Protein AF-A0A2V6L121-F1 (afdb_monomer_lite)

pLDDT: mean 73.8, std 21.61, range [28.12, 95.94]

Foldseek 3Di:
DDDDDDDPVVQCVDPDPVSNVVVVVVVVVCVVPVVVVVVVVCVVLVVVCWDWDADDVRDIDIGNADADADDPVPDPDDPLLVLLVVVQPDPDWDAPVRSLCVRLNPDPDPVSVVVSVVSVVSVVVCVRNNQWDQDPVRTIHGDPDPNDPPPPPPPPPDDPDDDDDDDDDDDDDDDDDPPPPPPPPPDDDDDDDDDDD

Radius of gyration: 26.6 Å; chains: 1; bounding box: 58×53×80 Å

Secondary structure (DSSP, 8-state):
-------TTTGGG-S-HHHHHHHHHHHHHHHH-THHHHHHHHHHHHHTTPEEEE-GGG-EEEESSPP----TTS----HHHHHHHHHHTSSS-EEHHHHHHHHH-S---HHHHHHHHHHHHHHHHHHHTTSSEE-TTSEEE--------GGGSSTTS-----PPP------------S-STTSSTTPPPPP-PPPP-

Sequence (197 aa):
MEEVTVGGTFSRRLPHRILNRAVEEAWARETRSPSNMMQELASRFRQNGLHVFRHRRGMLFVSPIRARAFVHEHAGVSPSVNAILEALSGTAAISRKQLFEKLIGDSASEHAEARSLALASDLRWLINEGYVIEFNDGSLDLPRVKARPPACAEATAGRQETVPAVESAPSLSSGLTTKAMEQLSTQTPLQLTWPEQ

Structure (mmCIF, N/CA/C/O backbone):
data_AF-A0A2V6L121-F1
#
_entry.id   AF-A0A2V6L121-F1
#
loop_
_atom_site.group_PDB
_atom_site.id
_atom_site.type_symbol
_atom_site.label_atom_id
_atom_site.label_alt_id
_atom_site.label_comp_id
_atom_site.label_asym_id
_atom_site.label_entity_id
_atom_site.label_seq_id
_atom_site.pdbx_PDB_ins_code
_atom_site.Cartn_x
_atom_site.Cartn_y
_atom_site.Cartn_z
_atom_site.occupancy
_atom_site.B_iso_or_equiv
_atom_site.auth_seq_id
_atom_site.auth_comp_id
_atom_site.auth_asym_id
_atom_site.auth_atom_id
_atom_site.pdbx_PDB_model_num
ATOM 1 N N . MET A 1 1 ? 11.800 -22.528 -29.044 1.00 47.94 1 MET A N 1
ATOM 2 C CA . MET A 1 1 ? 12.802 -21.462 -28.850 1.00 47.94 1 MET A CA 1
ATOM 3 C C . MET A 1 1 ? 13.663 -21.897 -27.687 1.00 47.94 1 MET A C 1
ATOM 5 O O . MET A 1 1 ? 13.103 -22.253 -26.661 1.00 47.94 1 MET A O 1
ATOM 9 N N . GLU A 1 2 ? 14.970 -21.990 -27.887 1.00 73.31 2 GLU A N 1
ATOM 10 C CA . GLU A 1 2 ? 15.917 -22.362 -26.835 1.00 73.31 2 GLU A CA 1
ATOM 11 C C . GLU A 1 2 ? 16.312 -21.081 -26.089 1.00 73.31 2 GLU A C 1
ATOM 13 O O . GLU A 1 2 ? 16.777 -20.125 -26.710 1.00 73.31 2 GLU A O 1
ATOM 18 N N . GLU A 1 3 ? 16.032 -21.018 -24.787 1.00 82.75 3 GLU A N 1
ATOM 19 C CA . GLU A 1 3 ? 16.334 -19.865 -23.934 1.00 82.75 3 GLU A CA 1
ATOM 20 C C . GLU A 1 3 ? 17.506 -20.217 -23.013 1.00 82.75 3 GLU A C 1
ATOM 22 O O . GLU A 1 3 ? 17.476 -21.231 -22.318 1.00 82.75 3 GLU A O 1
ATOM 27 N N . VAL A 1 4 ? 18.548 -19.380 -23.009 1.00 80.69 4 VAL A N 1
ATOM 28 C CA . VAL A 1 4 ? 19.733 -19.544 -22.155 1.00 80.69 4 VAL A CA 1
ATOM 29 C C . VAL A 1 4 ? 19.840 -18.340 -21.226 1.00 80.69 4 VAL A C 1
ATOM 31 O O . VAL A 1 4 ? 19.984 -17.205 -21.679 1.00 80.69 4 VAL A O 1
ATOM 34 N N . THR A 1 5 ? 19.797 -18.578 -19.915 1.00 83.00 5 THR A N 1
ATOM 35 C CA . THR A 1 5 ? 19.969 -17.530 -18.902 1.00 83.00 5 THR A CA 1
ATOM 36 C C . THR A 1 5 ? 21.449 -17.353 -18.566 1.00 83.00 5 THR A C 1
ATOM 38 O O . THR A 1 5 ? 22.125 -18.301 -18.173 1.00 83.00 5 THR A O 1
ATOM 41 N N . VAL A 1 6 ? 21.961 -16.125 -18.683 1.00 82.81 6 VAL A N 1
ATOM 42 C CA . VAL A 1 6 ? 23.353 -15.780 -18.353 1.00 82.81 6 VAL A CA 1
ATOM 43 C C . VAL A 1 6 ? 23.368 -14.785 -17.197 1.00 82.81 6 VAL A C 1
ATOM 45 O O . VAL A 1 6 ? 22.658 -13.781 -17.223 1.00 82.81 6 VAL A O 1
ATOM 48 N N . GLY A 1 7 ? 24.196 -15.036 -16.180 1.00 81.69 7 GLY A N 1
ATOM 49 C CA . GLY A 1 7 ? 24.362 -14.112 -15.055 1.00 81.69 7 GLY A CA 1
ATOM 50 C C . GLY A 1 7 ? 24.953 -12.763 -15.487 1.00 81.69 7 GLY A C 1
ATOM 51 O O . GLY 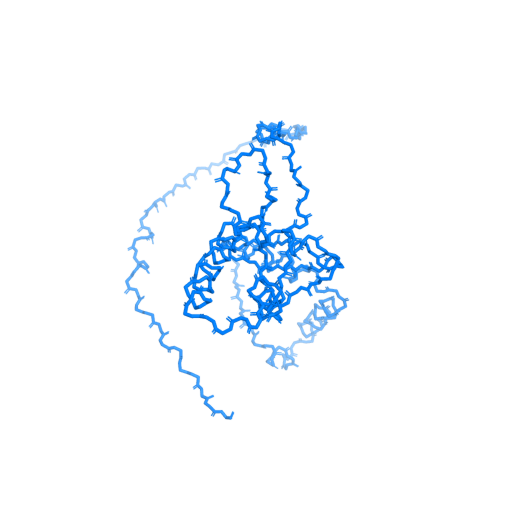A 1 7 ? 25.836 -12.706 -16.343 1.00 81.69 7 GLY A O 1
ATOM 52 N N . GLY A 1 8 ? 24.511 -11.665 -14.866 1.00 81.44 8 GLY A N 1
ATOM 53 C CA . GLY A 1 8 ? 24.880 -10.301 -15.281 1.00 81.44 8 GLY A CA 1
ATOM 54 C C . GLY A 1 8 ? 26.375 -9.957 -15.192 1.00 81.44 8 GLY A C 1
ATOM 55 O O . GLY A 1 8 ? 26.855 -9.079 -15.902 1.00 81.44 8 GLY A O 1
ATOM 56 N N . THR A 1 9 ? 27.147 -10.643 -14.347 1.00 84.25 9 THR A N 1
ATOM 57 C CA . THR A 1 9 ? 28.613 -10.497 -14.302 1.00 84.25 9 THR A CA 1
ATOM 58 C C . THR A 1 9 ? 29.296 -11.241 -15.450 1.00 84.25 9 THR A C 1
ATOM 60 O O . THR A 1 9 ? 30.265 -10.736 -16.018 1.00 84.25 9 THR A O 1
ATOM 63 N N . PHE A 1 10 ? 28.772 -12.410 -15.828 1.00 82.69 10 PHE A N 1
ATOM 64 C CA . PHE A 1 10 ? 29.271 -13.224 -16.937 1.00 82.69 10 PHE A CA 1
ATOM 65 C C . PHE A 1 10 ? 28.919 -12.628 -18.300 1.00 82.69 10 PHE A C 1
ATOM 67 O O . PHE A 1 10 ? 29.726 -12.717 -19.224 1.00 82.69 10 PHE A O 1
ATOM 74 N N . SER A 1 11 ? 27.773 -11.948 -18.417 1.00 81.38 11 SER A N 1
ATOM 75 C CA . SER A 1 11 ? 27.357 -11.293 -19.664 1.00 81.38 11 SER A CA 1
ATOM 76 C C . SER A 1 11 ? 28.335 -10.209 -20.131 1.00 81.38 11 SER A C 1
ATOM 78 O O . SER A 1 11 ? 28.449 -9.975 -21.325 1.00 81.38 11 SER A O 1
ATOM 80 N N . ARG A 1 12 ? 29.103 -9.605 -19.212 1.00 80.06 12 ARG A N 1
ATOM 81 C CA . ARG A 1 12 ? 30.135 -8.595 -19.516 1.00 80.06 12 ARG A CA 1
ATOM 82 C C . ARG A 1 12 ? 31.431 -9.174 -20.089 1.00 80.06 12 ARG A C 1
ATOM 84 O O . ARG A 1 12 ? 32.278 -8.422 -20.558 1.00 80.06 12 ARG A O 1
ATOM 91 N N . ARG A 1 13 ? 31.631 -10.492 -19.984 1.00 83.75 13 ARG A N 1
ATOM 92 C CA . ARG A 1 13 ? 32.851 -11.195 -20.419 1.00 83.75 13 ARG A CA 1
ATOM 93 C C . ARG A 1 13 ? 32.600 -12.101 -21.622 1.00 83.75 13 ARG A C 1
ATOM 95 O O . ARG A 1 13 ? 33.447 -12.940 -21.927 1.00 83.75 13 ARG A O 1
ATOM 102 N N . LEU A 1 14 ? 31.450 -11.974 -22.292 1.00 83.94 14 LEU A N 1
ATOM 103 C CA . LEU A 1 14 ? 31.155 -12.821 -23.441 1.00 83.94 14 LEU A CA 1
ATOM 104 C C . LEU A 1 14 ? 32.203 -12.567 -24.538 1.00 83.94 14 LEU A C 1
ATOM 106 O O . LEU A 1 14 ? 32.518 -11.415 -24.834 1.00 83.94 14 LEU A O 1
ATOM 110 N N . PRO A 1 15 ? 32.755 -13.614 -25.170 1.00 83.75 15 PRO A N 1
ATOM 111 C CA . PRO A 1 15 ? 33.773 -13.445 -26.208 1.00 83.75 15 PRO A CA 1
ATOM 112 C C . PRO A 1 15 ? 33.201 -12.807 -27.484 1.00 83.75 15 PRO A C 1
ATOM 114 O O . PRO A 1 15 ? 33.930 -12.240 -28.297 1.00 83.75 15 PRO A O 1
ATOM 117 N N . HIS A 1 16 ? 31.880 -12.875 -27.672 1.00 89.81 16 HIS A N 1
ATOM 118 C CA . HIS A 1 16 ? 31.225 -12.461 -28.902 1.00 89.81 16 HIS A CA 1
ATOM 119 C C . HIS A 1 16 ? 30.817 -10.978 -28.877 1.00 89.81 16 HIS A C 1
ATOM 121 O O . HIS A 1 16 ? 29.878 -10.578 -28.187 1.00 89.81 16 HIS A O 1
ATOM 127 N N . ARG A 1 17 ? 31.473 -10.156 -29.709 1.00 87.31 17 ARG A N 1
ATOM 128 C CA . ARG A 1 17 ? 31.294 -8.688 -29.730 1.00 87.31 17 ARG A CA 1
ATOM 129 C C . ARG A 1 17 ? 29.858 -8.229 -29.994 1.00 87.31 17 ARG A C 1
ATOM 131 O O . ARG A 1 17 ? 29.411 -7.273 -29.371 1.00 87.31 17 ARG A O 1
ATOM 138 N N . ILE A 1 18 ? 29.136 -8.904 -30.893 1.00 89.62 18 ILE A N 1
ATOM 139 C CA . ILE A 1 18 ? 27.738 -8.554 -31.209 1.00 89.62 18 ILE A CA 1
ATOM 140 C C . ILE A 1 18 ? 26.826 -8.777 -29.993 1.00 89.62 18 ILE A C 1
ATOM 142 O O . ILE A 1 18 ? 25.989 -7.926 -29.708 1.00 89.62 18 ILE A O 1
ATOM 146 N N . LEU A 1 19 ? 27.025 -9.869 -29.241 1.00 87.38 19 LEU A N 1
ATOM 147 C CA . LEU A 1 19 ? 26.239 -10.149 -28.039 1.00 87.38 19 LEU A CA 1
ATOM 148 C C . LEU A 1 19 ? 26.537 -9.129 -26.934 1.00 87.38 19 LEU A C 1
ATOM 150 O O . LEU A 1 19 ? 25.597 -8.597 -26.353 1.00 87.38 19 LEU A O 1
ATOM 154 N N . ASN A 1 20 ? 27.810 -8.787 -26.699 1.00 87.75 20 ASN A N 1
ATOM 155 C CA . ASN A 1 20 ? 28.166 -7.740 -25.730 1.00 87.75 20 ASN A CA 1
ATOM 156 C C . ASN A 1 20 ? 27.511 -6.403 -26.069 1.00 87.75 20 ASN A C 1
ATOM 158 O O . ASN A 1 20 ? 26.876 -5.800 -25.211 1.00 87.75 20 ASN A O 1
ATOM 162 N N . ARG A 1 21 ? 27.609 -5.967 -27.332 1.00 89.62 21 ARG A N 1
ATOM 163 C CA . ARG A 1 21 ? 26.995 -4.711 -27.772 1.00 89.62 21 ARG A CA 1
ATOM 164 C C . ARG A 1 21 ? 25.476 -4.731 -27.587 1.00 89.62 21 ARG A C 1
ATOM 166 O O . ARG A 1 21 ? 24.914 -3.750 -27.116 1.00 89.62 21 ARG A O 1
ATOM 173 N N . ALA A 1 22 ? 24.817 -5.844 -27.908 1.00 89.88 22 ALA A N 1
ATOM 174 C CA . ALA A 1 22 ? 23.378 -5.987 -27.704 1.00 89.88 22 ALA A CA 1
ATOM 175 C C . ALA A 1 22 ? 22.988 -5.899 -26.216 1.00 89.88 22 ALA A C 1
ATOM 177 O O . ALA A 1 22 ? 22.005 -5.236 -25.880 1.00 89.88 22 ALA A O 1
ATOM 178 N N . VAL A 1 23 ? 23.769 -6.520 -25.323 1.00 88.50 23 VAL A N 1
ATOM 179 C CA . VAL A 1 23 ? 23.574 -6.444 -23.866 1.00 88.50 23 VAL A CA 1
ATOM 180 C C . VAL A 1 23 ? 23.804 -5.022 -23.353 1.00 88.50 23 VAL A C 1
ATOM 182 O O . VAL A 1 23 ? 22.989 -4.524 -22.583 1.00 88.50 23 VAL A O 1
ATOM 185 N N . GLU A 1 24 ? 24.866 -4.344 -23.793 1.00 88.50 24 GLU A N 1
ATOM 186 C CA . GLU A 1 24 ? 25.157 -2.951 -23.428 1.00 88.50 24 GLU A CA 1
ATOM 187 C C . GLU A 1 24 ? 24.062 -1.991 -23.903 1.00 88.50 24 GLU A C 1
ATOM 189 O O . GLU A 1 24 ? 23.617 -1.135 -23.141 1.00 88.50 24 GLU A O 1
ATOM 194 N N . GLU A 1 25 ? 23.575 -2.148 -25.136 1.00 90.19 25 GLU A N 1
ATOM 195 C CA . GLU A 1 25 ? 22.473 -1.344 -25.668 1.00 90.19 25 GLU A CA 1
ATOM 196 C C . GLU A 1 25 ? 21.169 -1.599 -24.900 1.00 90.19 25 GLU A C 1
ATOM 198 O O . GLU A 1 25 ? 20.451 -0.652 -24.573 1.00 90.19 25 GLU A O 1
ATOM 203 N N . ALA A 1 26 ? 20.861 -2.859 -24.572 1.00 87.38 26 ALA A N 1
ATOM 204 C CA . ALA A 1 26 ? 19.701 -3.203 -23.753 1.00 87.38 26 ALA A CA 1
ATOM 205 C C . ALA A 1 26 ? 19.810 -2.615 -22.338 1.00 87.38 26 ALA A C 1
ATOM 207 O O . ALA A 1 26 ? 18.864 -1.983 -21.866 1.00 87.38 26 ALA A O 1
ATOM 208 N N . TRP A 1 27 ? 20.980 -2.739 -21.706 1.00 86.44 27 TRP A N 1
ATOM 209 C CA . TRP A 1 27 ? 21.279 -2.119 -20.417 1.00 86.44 27 TRP A CA 1
ATOM 210 C C . TRP A 1 27 ? 21.074 -0.605 -20.488 1.00 86.44 27 TRP A C 1
ATOM 212 O O . TRP A 1 27 ? 20.378 -0.028 -19.650 1.00 86.44 27 TRP A O 1
ATOM 222 N N . ALA A 1 28 ? 21.673 0.060 -21.478 1.00 89.62 28 ALA A N 1
ATOM 223 C CA . ALA A 1 28 ? 21.618 1.510 -21.625 1.00 89.62 28 ALA A CA 1
ATOM 224 C C . ALA A 1 28 ? 20.183 2.019 -21.834 1.00 89.62 28 ALA A C 1
ATOM 226 O O . ALA A 1 28 ? 19.836 3.084 -21.315 1.00 89.62 28 ALA A O 1
ATOM 227 N N . ARG A 1 29 ? 19.340 1.259 -22.553 1.00 88.38 29 ARG A N 1
ATOM 228 C CA . ARG A 1 29 ? 17.904 1.552 -22.688 1.00 88.38 29 ARG A CA 1
ATOM 229 C C . ARG A 1 29 ? 17.191 1.475 -21.339 1.00 88.38 29 ARG A C 1
ATOM 231 O O . ARG A 1 29 ? 16.520 2.436 -20.971 1.00 88.38 29 ARG A O 1
ATOM 238 N N . GLU A 1 30 ? 17.397 0.396 -20.587 1.00 88.69 30 GLU A N 1
ATOM 239 C CA . GLU A 1 30 ? 16.726 0.188 -19.297 1.00 88.69 30 GLU A CA 1
ATOM 240 C C . GLU A 1 30 ? 17.197 1.183 -18.225 1.00 88.69 30 GLU A C 1
ATOM 242 O O . GLU A 1 30 ? 16.397 1.722 -17.469 1.00 88.69 30 GLU A O 1
ATOM 247 N N . THR A 1 31 ? 18.494 1.502 -18.189 1.00 87.94 31 THR A N 1
ATOM 248 C CA . THR A 1 31 ? 19.048 2.475 -17.228 1.00 87.94 31 THR A CA 1
ATOM 249 C C . THR A 1 31 ? 18.570 3.894 -17.518 1.00 87.94 31 THR A C 1
ATOM 251 O O . THR A 1 31 ? 18.363 4.677 -16.594 1.00 87.94 31 THR A O 1
ATOM 254 N N . ARG A 1 32 ? 18.377 4.246 -18.797 1.00 91.50 32 ARG A N 1
ATOM 255 C CA . ARG A 1 32 ? 17.825 5.552 -19.175 1.00 91.50 32 ARG A CA 1
ATOM 256 C C . ARG A 1 32 ? 16.342 5.661 -18.819 1.00 91.50 32 ARG A C 1
ATOM 258 O O . ARG A 1 32 ? 15.904 6.734 -18.415 1.00 91.50 32 ARG A O 1
ATOM 265 N N . SER A 1 33 ? 15.577 4.583 -18.987 1.00 88.75 33 SER A N 1
ATOM 266 C CA . SER A 1 33 ? 14.174 4.519 -18.582 1.00 88.75 33 SER A CA 1
ATOM 267 C C . SER A 1 33 ? 13.775 3.075 -18.270 1.00 88.75 33 SER A C 1
ATOM 269 O O . SER A 1 33 ? 13.617 2.288 -19.206 1.00 88.75 33 SER A O 1
ATOM 271 N N . PRO A 1 34 ? 13.529 2.725 -16.993 1.00 88.88 34 PRO A N 1
ATOM 272 C CA . PRO A 1 34 ? 13.233 1.351 -16.591 1.00 88.88 34 PRO A CA 1
ATOM 273 C C . PRO A 1 34 ? 11.775 0.946 -16.883 1.00 88.88 34 PRO A C 1
ATOM 275 O O . PRO A 1 34 ? 11.116 0.255 -16.106 1.00 88.88 34 PRO A O 1
ATOM 278 N N . SER A 1 35 ? 11.195 1.472 -17.964 1.00 89.19 35 SER A N 1
ATOM 279 C CA . SER A 1 35 ? 9.761 1.366 -18.239 1.00 89.19 35 SER A CA 1
ATOM 280 C C . SER A 1 35 ? 9.333 -0.069 -18.521 1.00 89.19 35 SER A C 1
ATOM 282 O O . SER A 1 35 ? 8.272 -0.481 -18.053 1.00 89.19 35 SER A O 1
ATOM 284 N N . ASN A 1 36 ? 10.159 -0.833 -19.239 1.00 88.69 36 ASN A N 1
ATOM 285 C CA . ASN A 1 36 ? 9.860 -2.222 -19.571 1.00 88.69 36 ASN A CA 1
ATOM 286 C C . ASN A 1 36 ? 9.885 -3.088 -18.309 1.00 88.69 36 ASN A C 1
ATOM 288 O O . ASN A 1 36 ? 8.913 -3.790 -18.036 1.00 88.69 36 ASN A O 1
ATOM 292 N N . MET A 1 37 ? 10.929 -2.965 -17.479 1.00 89.38 37 MET A N 1
ATOM 293 C CA . MET A 1 37 ? 10.991 -3.665 -16.194 1.00 89.38 37 MET A CA 1
ATOM 294 C C . MET A 1 37 ? 9.805 -3.300 -15.295 1.00 89.38 37 MET A C 1
ATOM 296 O O . MET A 1 37 ? 9.208 -4.179 -14.679 1.00 89.38 37 MET A O 1
ATOM 300 N N . MET A 1 38 ? 9.408 -2.025 -15.243 1.00 90.44 38 MET A N 1
ATOM 301 C CA . MET A 1 38 ? 8.254 -1.591 -14.449 1.00 90.44 38 MET A CA 1
ATOM 302 C C . MET A 1 38 ? 6.928 -2.172 -14.954 1.00 90.44 38 MET A C 1
ATOM 304 O O . MET A 1 38 ? 6.066 -2.512 -14.142 1.00 90.44 38 MET A O 1
ATOM 308 N N . GLN A 1 39 ? 6.743 -2.291 -16.272 1.00 91.75 39 GLN A N 1
ATOM 309 C CA . GLN A 1 39 ? 5.551 -2.908 -16.864 1.00 91.75 39 GLN A CA 1
ATOM 310 C C . GLN A 1 39 ? 5.484 -4.405 -16.549 1.00 91.75 39 GLN A C 1
ATOM 312 O O . GLN A 1 39 ? 4.436 -4.883 -16.107 1.00 91.75 39 GLN A O 1
ATOM 317 N N . GLU A 1 40 ? 6.608 -5.111 -16.684 1.00 93.56 40 GLU A N 1
ATOM 318 C CA . GLU A 1 40 ? 6.734 -6.527 -16.332 1.00 93.56 40 GLU A CA 1
ATOM 319 C C . GLU A 1 40 ? 6.478 -6.767 -14.841 1.00 93.56 40 GLU A C 1
ATOM 321 O O . GLU A 1 40 ? 5.651 -7.603 -14.474 1.00 93.56 40 GLU A O 1
ATOM 326 N N . LEU A 1 41 ? 7.109 -5.983 -13.961 1.00 93.44 41 LEU A N 1
ATOM 327 C CA . LEU A 1 41 ? 6.890 -6.065 -12.515 1.00 93.44 41 LEU A CA 1
ATOM 328 C C . LEU A 1 41 ? 5.433 -5.785 -12.151 1.00 93.44 41 LEU A C 1
ATOM 330 O O . LEU A 1 41 ? 4.828 -6.548 -11.403 1.00 93.44 41 LEU A O 1
ATOM 334 N N . ALA A 1 42 ? 4.835 -4.731 -12.709 1.00 91.75 42 ALA A N 1
ATOM 335 C CA . ALA A 1 42 ? 3.435 -4.418 -12.455 1.00 91.75 42 ALA A CA 1
ATOM 336 C C . ALA A 1 42 ? 2.497 -5.535 -12.942 1.00 91.75 42 ALA A C 1
ATOM 338 O O . ALA A 1 42 ? 1.501 -5.820 -12.277 1.00 91.75 42 ALA A O 1
ATOM 339 N N . SER A 1 43 ? 2.803 -6.170 -14.077 1.00 94.00 43 SER A N 1
ATOM 340 C CA . SER A 1 43 ? 2.064 -7.332 -14.582 1.00 94.00 43 SER A CA 1
ATOM 341 C C . SER A 1 43 ? 2.165 -8.512 -13.614 1.00 94.00 43 SER A C 1
ATOM 343 O O . SER A 1 43 ? 1.142 -9.028 -13.160 1.00 94.00 43 SER A O 1
ATOM 345 N N . ARG A 1 44 ? 3.386 -8.869 -13.199 1.00 95.50 44 ARG A N 1
ATOM 346 C CA . ARG A 1 44 ? 3.638 -9.966 -12.254 1.00 95.50 44 ARG A CA 1
ATOM 347 C C . ARG A 1 44 ? 2.992 -9.722 -10.897 1.00 95.50 44 ARG A C 1
ATOM 349 O O . ARG A 1 44 ? 2.378 -10.632 -10.352 1.00 95.50 44 ARG A O 1
ATOM 356 N N . PHE A 1 45 ? 3.056 -8.507 -10.360 1.00 95.31 45 PHE A N 1
ATOM 357 C CA . PHE A 1 45 ? 2.387 -8.175 -9.101 1.00 95.31 45 PHE A CA 1
ATOM 358 C C . PHE A 1 45 ? 0.875 -8.388 -9.187 1.00 95.31 45 PHE A C 1
ATOM 360 O O . PHE A 1 45 ? 0.313 -9.033 -8.308 1.00 95.31 45 PHE A O 1
ATOM 367 N N . ARG A 1 46 ? 0.229 -7.954 -10.276 1.00 93.12 46 ARG A N 1
ATOM 368 C CA . ARG A 1 46 ? -1.210 -8.191 -10.482 1.00 93.12 46 ARG A CA 1
ATOM 369 C C . ARG A 1 46 ? -1.548 -9.676 -10.601 1.00 93.12 46 ARG A C 1
ATOM 371 O O . ARG A 1 46 ? -2.552 -10.101 -10.042 1.00 93.12 46 ARG A O 1
ATOM 378 N N . GLN A 1 47 ? -0.717 -10.460 -11.291 1.00 95.44 47 GLN A N 1
ATOM 379 C CA . GLN A 1 47 ? -0.892 -11.916 -11.401 1.00 95.44 47 GLN A CA 1
ATOM 380 C C . GLN A 1 47 ? -0.780 -12.618 -10.039 1.00 95.44 47 GLN A C 1
ATOM 382 O O . GLN A 1 47 ? -1.491 -13.583 -9.791 1.00 95.44 47 GLN A O 1
ATOM 387 N N . ASN A 1 48 ? 0.058 -12.096 -9.139 1.00 95.94 48 ASN A N 1
ATOM 388 C CA . ASN A 1 48 ? 0.205 -12.587 -7.766 1.00 95.94 48 ASN A CA 1
ATOM 389 C C . ASN A 1 48 ? -0.841 -12.004 -6.792 1.00 95.94 48 ASN A C 1
ATOM 391 O O . ASN A 1 48 ? -0.689 -12.128 -5.581 1.00 95.94 48 ASN A O 1
ATOM 395 N N . GLY A 1 49 ? -1.886 -11.335 -7.293 1.00 92.31 49 GLY A N 1
ATOM 396 C CA . GLY A 1 49 ? -2.948 -10.767 -6.459 1.00 92.31 49 GLY A CA 1
ATOM 397 C C . GLY A 1 49 ? -2.564 -9.486 -5.712 1.00 92.31 49 GLY A C 1
ATOM 398 O O . GLY A 1 49 ? -3.329 -9.024 -4.873 1.00 92.31 49 GLY A O 1
ATOM 399 N N . LEU A 1 50 ? -1.412 -8.882 -6.015 1.00 95.12 50 LEU A N 1
ATOM 400 C CA . LEU A 1 50 ? -1.020 -7.595 -5.448 1.00 95.12 50 LEU A CA 1
ATOM 401 C C . LEU A 1 50 ? -1.620 -6.435 -6.248 1.00 95.12 50 LEU A C 1
ATOM 403 O O . LEU A 1 50 ? -1.710 -6.437 -7.480 1.00 95.12 50 LEU A O 1
ATOM 407 N N . HIS A 1 51 ? -1.975 -5.380 -5.531 1.00 92.00 51 HIS A N 1
ATOM 408 C CA . HIS A 1 51 ? -2.574 -4.177 -6.075 1.00 92.00 51 HIS A CA 1
ATOM 409 C C . HIS A 1 51 ? -1.531 -3.080 -6.252 1.00 92.00 51 HIS A C 1
ATOM 411 O O . HIS A 1 51 ? -0.943 -2.595 -5.288 1.00 92.00 51 HIS A O 1
ATOM 417 N N . VAL A 1 52 ? -1.348 -2.650 -7.501 1.00 91.31 52 VAL A N 1
ATOM 418 C CA . VAL A 1 52 ? -0.500 -1.508 -7.854 1.00 91.31 52 VAL A CA 1
ATOM 419 C C . VAL A 1 52 ? -1.370 -0.259 -7.971 1.00 91.31 52 VAL A C 1
ATOM 421 O O . VAL A 1 52 ? -2.280 -0.217 -8.802 1.00 91.31 52 VAL A O 1
ATOM 424 N N . PHE A 1 53 ? -1.090 0.771 -7.177 1.00 90.69 53 PHE A N 1
ATOM 425 C CA . PHE A 1 53 ? -1.850 2.024 -7.170 1.00 90.69 53 PHE A CA 1
ATOM 426 C C . PHE A 1 53 ? -0.927 3.243 -7.130 1.00 90.69 53 PHE A C 1
ATOM 428 O O . PHE A 1 53 ? 0.223 3.156 -6.709 1.00 90.69 53 PHE A O 1
ATOM 435 N N . ARG A 1 54 ? -1.426 4.395 -7.594 1.00 89.06 54 ARG A N 1
ATOM 436 C CA . ARG A 1 54 ? -0.712 5.676 -7.493 1.00 89.06 54 ARG A CA 1
ATOM 437 C C . ARG A 1 54 ? -1.179 6.436 -6.263 1.00 89.06 54 ARG A C 1
ATOM 439 O O . ARG A 1 54 ? -2.381 6.543 -6.032 1.00 89.06 54 ARG A O 1
ATOM 446 N N . HIS A 1 55 ? -0.236 6.992 -5.512 1.00 88.25 55 HIS A N 1
ATOM 447 C CA . HIS A 1 55 ? -0.526 7.857 -4.367 1.00 88.25 55 HIS A CA 1
ATOM 448 C C . HIS A 1 55 ? 0.428 9.063 -4.353 1.00 88.25 55 HIS A C 1
ATOM 450 O O . HIS A 1 55 ? 0.517 9.753 -5.370 1.00 88.25 55 HIS A O 1
ATOM 456 N N . ARG A 1 56 ? 1.097 9.359 -3.231 1.00 82.44 56 ARG A N 1
ATOM 457 C CA . ARG A 1 56 ? 1.872 10.578 -2.950 1.00 82.44 56 ARG A CA 1
ATOM 458 C C . ARG A 1 56 ? 2.697 11.011 -4.160 1.00 82.44 56 ARG A C 1
ATOM 460 O O . ARG A 1 56 ? 3.564 10.274 -4.617 1.00 82.44 56 ARG A O 1
ATOM 467 N N . ARG A 1 57 ? 2.416 12.209 -4.688 1.00 81.50 57 ARG A N 1
ATOM 468 C CA . ARG A 1 57 ? 3.126 12.805 -5.841 1.00 81.50 57 ARG A CA 1
ATOM 469 C C . ARG A 1 57 ? 3.156 11.913 -7.100 1.00 81.50 57 ARG A C 1
ATOM 471 O O . ARG A 1 57 ? 4.078 12.009 -7.899 1.00 81.50 57 ARG A O 1
ATOM 478 N N . GLY A 1 58 ? 2.162 11.042 -7.279 1.00 83.25 58 GLY A N 1
ATOM 479 C CA . GLY A 1 58 ? 2.069 10.127 -8.419 1.00 83.25 58 GLY A CA 1
ATOM 480 C C . GLY A 1 58 ? 2.956 8.883 -8.318 1.00 83.25 58 GLY A C 1
ATOM 481 O O . GLY A 1 58 ? 2.998 8.108 -9.276 1.00 83.25 58 GLY A O 1
ATOM 482 N N . MET A 1 59 ? 3.632 8.669 -7.183 1.00 87.44 59 MET A N 1
ATOM 483 C CA . MET A 1 59 ? 4.440 7.472 -6.943 1.00 87.44 59 MET A CA 1
ATOM 484 C C . MET A 1 59 ? 3.567 6.214 -6.930 1.00 87.44 59 MET A C 1
ATOM 486 O O . MET A 1 59 ? 2.422 6.243 -6.468 1.00 87.44 59 MET A O 1
ATOM 490 N N . LEU A 1 60 ? 4.117 5.119 -7.459 1.00 89.12 60 LEU A N 1
ATOM 491 C CA . LEU A 1 60 ? 3.476 3.809 -7.482 1.00 89.12 60 LEU A CA 1
ATOM 492 C C . LEU A 1 60 ? 3.792 3.052 -6.194 1.00 89.12 60 LEU A C 1
ATOM 494 O O . LEU A 1 60 ? 4.952 2.929 -5.813 1.00 89.12 60 LEU A O 1
ATOM 498 N N . PHE A 1 61 ? 2.752 2.513 -5.576 1.00 91.62 61 PHE A N 1
ATOM 499 C CA . PHE A 1 61 ? 2.832 1.638 -4.417 1.00 91.62 61 PHE A CA 1
ATOM 500 C C . PHE A 1 61 ? 2.205 0.290 -4.752 1.00 91.62 61 PHE A C 1
ATOM 502 O O . PHE A 1 61 ? 1.333 0.193 -5.621 1.00 91.62 61 PHE A O 1
ATOM 509 N N . VAL A 1 62 ? 2.666 -0.744 -4.056 1.00 93.12 62 VAL A N 1
ATOM 510 C CA . VAL A 1 62 ? 2.177 -2.116 -4.187 1.00 93.12 62 VAL A CA 1
ATOM 511 C C . VAL A 1 62 ? 1.673 -2.563 -2.822 1.00 93.12 62 VAL A C 1
ATOM 513 O O . VAL A 1 62 ? 2.372 -2.386 -1.829 1.00 93.12 62 VAL A O 1
ATOM 516 N N . SER A 1 63 ? 0.463 -3.112 -2.765 1.00 92.62 63 SER A N 1
ATOM 517 C CA . SER A 1 63 ? -0.155 -3.598 -1.529 1.00 92.62 63 SER A CA 1
ATOM 518 C C . SER A 1 63 ? -0.905 -4.907 -1.778 1.00 92.62 63 SER A C 1
ATOM 520 O O . SER A 1 63 ? -1.520 -5.043 -2.836 1.00 92.62 63 SER A O 1
ATOM 522 N N . PRO A 1 64 ? -0.914 -5.859 -0.829 1.00 93.88 64 PRO A N 1
ATOM 523 C CA . PRO A 1 64 ? -1.807 -7.017 -0.891 1.00 93.88 64 PRO A CA 1
ATOM 524 C C . PRO A 1 64 ? -3.285 -6.637 -0.715 1.00 93.88 64 PRO A C 1
ATOM 526 O O . PRO A 1 64 ? -4.163 -7.377 -1.139 1.00 93.88 64 PRO A O 1
ATOM 529 N N . ILE A 1 65 ? -3.573 -5.477 -0.116 1.00 92.94 65 ILE A N 1
ATOM 530 C CA . ILE A 1 65 ? -4.932 -5.004 0.159 1.00 92.94 65 ILE A CA 1
ATOM 531 C C . ILE A 1 65 ? -5.320 -3.934 -0.862 1.00 92.94 65 ILE A C 1
ATOM 533 O O . ILE A 1 65 ? -4.565 -2.991 -1.128 1.00 92.94 65 ILE A O 1
ATOM 537 N N . ARG A 1 66 ? -6.520 -4.060 -1.434 1.00 90.06 66 ARG A N 1
ATOM 538 C CA . ARG A 1 66 ? -7.063 -3.080 -2.378 1.00 90.06 66 ARG A CA 1
ATOM 539 C C . ARG A 1 66 ? -7.553 -1.844 -1.630 1.00 90.06 66 ARG A C 1
ATOM 541 O O . ARG A 1 66 ? -8.510 -1.926 -0.874 1.00 90.06 66 ARG A O 1
ATOM 548 N N . ALA A 1 67 ? -6.970 -0.685 -1.921 1.00 89.31 67 ALA A N 1
ATOM 549 C CA . ALA A 1 67 ? -7.422 0.582 -1.354 1.00 89.31 67 ALA A CA 1
ATOM 550 C C . ALA A 1 67 ? -8.849 0.945 -1.824 1.00 89.31 67 ALA A C 1
ATOM 552 O O . ALA A 1 67 ? -9.146 0.904 -3.026 1.00 89.31 67 ALA A O 1
ATOM 553 N N . ARG A 1 68 ? -9.723 1.325 -0.887 1.00 87.94 68 ARG A N 1
ATOM 554 C CA . ARG A 1 68 ? -11.134 1.670 -1.116 1.00 87.94 68 ARG A CA 1
ATOM 555 C C . ARG A 1 68 ? -11.472 2.987 -0.429 1.00 87.94 68 ARG A C 1
ATOM 557 O O . ARG A 1 68 ? -11.104 3.209 0.715 1.00 87.94 68 ARG A O 1
ATOM 564 N N . ALA A 1 69 ? -12.203 3.856 -1.121 1.00 85.12 69 ALA A N 1
ATOM 565 C CA . ALA A 1 69 ? -12.748 5.047 -0.480 1.00 85.12 69 ALA A CA 1
ATOM 566 C C . ALA A 1 69 ? -13.798 4.634 0.561 1.00 85.12 69 ALA A C 1
ATOM 568 O O . ALA A 1 69 ? -14.647 3.784 0.281 1.00 85.12 69 ALA A O 1
ATOM 569 N N . PHE A 1 70 ? -13.737 5.245 1.741 1.00 82.44 70 PHE A N 1
ATOM 570 C CA . PHE A 1 70 ? -14.749 5.065 2.771 1.00 82.44 70 PHE A CA 1
ATOM 571 C C . PHE A 1 70 ? -16.003 5.877 2.405 1.00 82.44 70 PHE A C 1
ATOM 573 O O . PHE A 1 70 ? -15.916 7.085 2.182 1.00 82.44 70 PHE A O 1
ATOM 580 N N . VAL A 1 71 ? -17.161 5.218 2.293 1.00 77.38 71 VAL A N 1
ATOM 581 C CA . VAL A 1 71 ? -18.443 5.863 1.961 1.00 77.38 71 VAL A CA 1
ATOM 582 C C . VAL A 1 71 ? -19.291 5.946 3.226 1.00 77.38 71 VAL A C 1
ATOM 584 O O . VAL A 1 71 ? -19.776 4.931 3.719 1.00 77.38 71 VAL A O 1
ATOM 587 N N . HIS A 1 72 ? -19.474 7.167 3.729 1.00 65.19 72 HIS A N 1
ATOM 588 C CA . HIS A 1 72 ? -20.158 7.446 4.995 1.00 65.19 72 HIS A CA 1
ATOM 589 C C . HIS A 1 72 ? -21.643 7.045 4.999 1.00 65.19 72 HIS A C 1
ATOM 591 O O . HIS A 1 72 ? -22.184 6.752 6.057 1.00 65.19 72 HIS A O 1
ATOM 597 N N . GLU A 1 73 ? -22.303 6.977 3.838 1.00 57.84 73 GLU A N 1
ATOM 598 C CA . GLU A 1 73 ? -23.749 6.704 3.769 1.00 57.84 73 GLU A CA 1
ATOM 599 C C . GLU A 1 73 ? -24.150 5.253 4.080 1.00 57.84 73 GLU A C 1
ATOM 601 O O . GLU A 1 73 ? -25.320 4.985 4.344 1.00 57.84 73 GLU A O 1
ATOM 606 N N . HIS A 1 74 ? -23.209 4.304 4.071 1.00 52.31 74 HIS A N 1
ATOM 607 C CA . HIS A 1 74 ? -23.519 2.879 4.262 1.00 52.31 74 HIS A CA 1
ATOM 608 C C . HIS A 1 74 ? -22.985 2.282 5.566 1.00 52.31 74 HIS A C 1
ATOM 610 O O . HIS A 1 74 ? -23.322 1.145 5.893 1.00 52.31 74 HIS A O 1
ATOM 616 N N . ALA A 1 75 ? -22.160 3.010 6.317 1.00 61.44 75 ALA A N 1
ATOM 617 C CA . ALA A 1 75 ? -21.470 2.459 7.472 1.00 61.44 75 ALA A CA 1
ATOM 618 C C . ALA A 1 75 ? -22.045 3.035 8.773 1.00 61.44 75 ALA A C 1
ATOM 620 O O . ALA A 1 75 ? -21.736 4.157 9.160 1.00 61.44 75 ALA A O 1
ATOM 621 N N . GLY A 1 76 ? -22.846 2.238 9.486 1.00 66.94 76 GLY A N 1
ATOM 622 C CA . GLY A 1 76 ? -23.127 2.445 10.911 1.00 66.94 76 GLY A CA 1
ATOM 623 C C . GLY A 1 76 ? -21.883 2.139 11.751 1.00 66.94 76 GLY A C 1
ATOM 624 O O . GLY A 1 76 ? -21.866 1.167 12.499 1.00 66.94 76 GLY A O 1
ATOM 625 N N . VAL A 1 77 ? -20.805 2.900 11.544 1.00 78.19 77 VAL A N 1
ATOM 626 C CA . VAL A 1 77 ? -19.508 2.700 12.207 1.00 78.19 77 VAL A CA 1
ATOM 627 C C . VAL A 1 77 ? -19.500 3.241 13.630 1.00 78.19 77 VAL A C 1
ATOM 629 O O . VAL A 1 77 ? -20.238 4.166 13.975 1.00 78.19 77 VAL A O 1
ATOM 632 N N . SER A 1 78 ? -18.625 2.658 14.454 1.00 84.75 78 SER A N 1
ATOM 633 C CA . SER A 1 78 ? -18.395 3.110 15.823 1.00 84.75 78 SER A CA 1
ATOM 634 C C . SER A 1 78 ? -17.894 4.568 15.844 1.00 84.75 78 SER A C 1
ATOM 636 O O . SER A 1 78 ? -17.200 5.007 14.919 1.00 84.75 78 SER A O 1
ATOM 638 N N . PRO A 1 79 ? -18.166 5.328 16.922 1.00 85.88 79 PRO A N 1
ATOM 639 C CA . PRO A 1 79 ? -17.608 6.671 17.089 1.00 85.88 79 PRO A CA 1
ATOM 640 C C . PRO A 1 79 ? -16.073 6.701 17.043 1.00 85.88 79 PRO A C 1
ATOM 642 O O . PRO A 1 79 ? -15.492 7.680 16.579 1.00 85.88 79 PRO A O 1
ATOM 645 N N . SER A 1 80 ? -15.410 5.624 17.485 1.00 86.88 80 SER A N 1
ATOM 646 C CA . SER A 1 80 ? -13.947 5.520 17.462 1.00 86.88 80 SER A CA 1
ATOM 647 C C . SER A 1 80 ? -13.404 5.458 16.034 1.00 86.88 80 SER A C 1
ATOM 649 O O . SER A 1 80 ? -12.459 6.179 15.719 1.00 86.88 80 SER A O 1
ATOM 651 N N . VAL A 1 81 ? -14.043 4.690 15.146 1.00 89.06 81 VAL A N 1
ATOM 652 C CA . VAL A 1 81 ? -13.672 4.629 13.725 1.00 89.06 81 VAL A CA 1
ATOM 653 C C . VAL A 1 81 ? -13.836 5.989 13.048 1.00 89.06 81 VAL A C 1
ATOM 655 O O . VAL A 1 81 ? -12.935 6.423 12.330 1.00 89.06 81 VAL A O 1
ATOM 658 N N . ASN A 1 82 ? -14.938 6.697 13.310 1.00 89.25 82 ASN A N 1
ATOM 659 C CA . ASN A 1 82 ? -15.137 8.043 12.764 1.00 89.25 82 ASN A CA 1
ATOM 660 C C . ASN A 1 82 ? -14.043 9.011 13.236 1.00 89.25 82 ASN A C 1
ATOM 662 O O . ASN A 1 82 ? -13.490 9.741 12.419 1.00 89.25 82 ASN A O 1
ATOM 666 N N . ALA A 1 83 ? -13.647 8.948 14.511 1.00 89.31 83 ALA A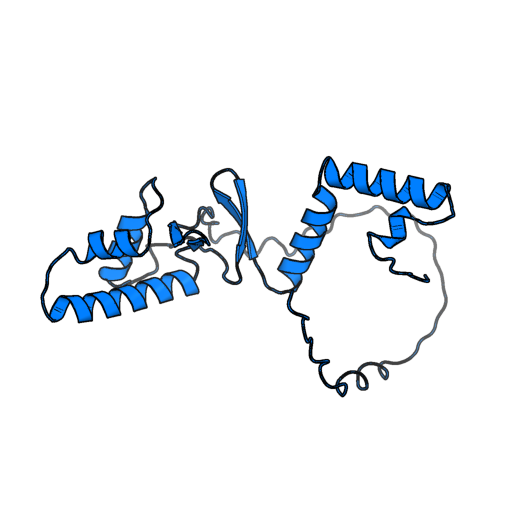 N 1
ATOM 667 C CA . ALA A 1 83 ? -12.559 9.772 15.036 1.00 89.31 83 ALA A CA 1
ATOM 668 C C . ALA A 1 83 ? -11.203 9.476 14.355 1.00 89.31 83 ALA A C 1
ATOM 670 O O . ALA A 1 83 ? -10.436 10.401 14.082 1.00 89.31 83 ALA A O 1
ATOM 671 N N . ILE A 1 84 ? -10.913 8.208 14.026 1.00 90.38 84 ILE A N 1
ATOM 672 C CA . ILE A 1 84 ? -9.718 7.824 13.248 1.00 90.38 84 ILE A CA 1
ATOM 673 C C . ILE A 1 84 ? -9.759 8.453 11.852 1.00 90.38 84 ILE A C 1
ATOM 675 O O . ILE A 1 84 ? -8.776 9.053 11.414 1.00 90.38 84 ILE A O 1
ATOM 679 N N . LEU A 1 85 ? -10.883 8.315 11.146 1.00 89.25 85 LEU A N 1
ATOM 680 C CA . LEU A 1 85 ? -11.037 8.826 9.784 1.00 89.25 85 LEU A CA 1
ATOM 681 C C . LEU A 1 85 ? -10.956 10.355 9.739 1.00 89.25 85 LEU A C 1
ATOM 683 O O . LEU A 1 85 ? -10.286 10.904 8.864 1.00 89.25 85 LEU A O 1
ATOM 687 N N . GLU A 1 86 ? -11.564 11.039 10.708 1.00 88.75 86 GLU A N 1
ATOM 688 C CA . GLU A 1 86 ? -11.466 12.492 10.841 1.00 88.75 86 GLU A CA 1
ATOM 689 C C . GLU A 1 86 ? -10.024 12.934 11.104 1.00 88.75 86 GLU A C 1
ATOM 691 O O . GLU A 1 86 ? -9.526 13.828 10.414 1.00 88.75 86 GLU A O 1
ATOM 696 N N . ALA A 1 87 ? -9.311 12.263 12.017 1.00 88.81 87 ALA A N 1
ATOM 697 C CA . ALA A 1 87 ? -7.910 12.564 12.307 1.00 88.81 87 ALA A CA 1
ATOM 698 C C . ALA A 1 87 ? -7.011 12.415 11.066 1.00 88.81 87 ALA A C 1
ATOM 700 O O . ALA A 1 87 ? -6.071 13.195 10.897 1.00 88.81 87 ALA A O 1
ATOM 701 N N . LEU A 1 88 ? -7.311 11.450 10.190 1.00 87.75 88 LEU A N 1
ATOM 702 C CA . LEU A 1 88 ? -6.563 11.165 8.960 1.00 87.75 88 LEU A CA 1
ATOM 703 C C . LEU A 1 88 ? -6.990 12.006 7.748 1.00 87.75 88 LEU A C 1
ATOM 705 O O . LEU A 1 88 ? -6.298 11.993 6.733 1.00 87.75 88 LEU A O 1
ATOM 709 N N . SER A 1 89 ? -8.099 12.744 7.827 1.00 82.75 89 SER A N 1
ATOM 710 C CA . SER A 1 89 ? -8.609 13.544 6.701 1.00 82.75 89 SER A CA 1
ATOM 711 C C . SER A 1 89 ? -7.775 14.804 6.404 1.00 82.75 89 SER A C 1
ATOM 713 O O . SER A 1 89 ? -7.928 15.424 5.349 1.00 82.75 89 SER A O 1
ATOM 715 N N . GLY A 1 90 ? -6.864 15.173 7.310 1.00 75.56 90 GLY A N 1
ATOM 716 C CA . GLY A 1 90 ? -5.953 16.306 7.156 1.00 75.56 90 GLY A CA 1
ATOM 717 C C . GLY A 1 90 ? -4.893 16.131 6.056 1.00 75.56 90 GLY A C 1
ATOM 718 O O . GLY A 1 90 ? -4.554 15.034 5.630 1.00 75.56 90 GLY A O 1
ATOM 719 N N . THR A 1 91 ? -4.310 17.248 5.609 1.00 62.50 91 THR A N 1
ATOM 720 C CA . THR A 1 91 ? -3.306 17.278 4.524 1.00 62.50 91 THR A CA 1
ATOM 721 C C . THR A 1 91 ? -1.979 16.594 4.882 1.00 62.50 91 THR A C 1
ATOM 723 O O . THR A 1 91 ? -1.235 16.190 3.986 1.00 62.50 91 THR A O 1
ATOM 726 N N . ALA A 1 92 ? -1.651 16.486 6.172 1.00 71.69 92 ALA A N 1
ATOM 727 C CA . ALA A 1 92 ? -0.384 15.935 6.641 1.00 71.69 92 ALA A CA 1
ATOM 728 C C . ALA A 1 92 ? -0.529 14.460 7.028 1.00 71.69 92 ALA A C 1
ATOM 730 O O . ALA A 1 92 ? -1.434 14.101 7.776 1.00 71.69 92 ALA A O 1
ATOM 731 N N . ALA A 1 93 ? 0.403 13.630 6.561 1.00 78.69 93 ALA A N 1
ATOM 732 C CA . ALA A 1 93 ? 0.483 12.232 6.958 1.00 78.69 93 ALA A CA 1
ATOM 733 C C . ALA A 1 93 ? 0.803 12.113 8.456 1.00 78.69 93 ALA A C 1
ATOM 735 O O . ALA A 1 93 ? 1.728 12.764 8.947 1.00 78.69 93 ALA A O 1
ATOM 736 N N . ILE A 1 94 ? 0.050 11.277 9.170 1.00 89.00 94 ILE A N 1
ATOM 737 C CA . ILE A 1 94 ? 0.178 11.089 10.622 1.00 89.00 94 ILE A CA 1
ATOM 738 C C . ILE A 1 94 ? 0.738 9.691 10.883 1.00 89.00 94 ILE A C 1
ATOM 740 O O . ILE A 1 94 ? 0.319 8.731 10.244 1.00 89.00 94 ILE A O 1
ATOM 744 N N . SER A 1 95 ? 1.691 9.545 11.804 1.00 90.75 95 SER A N 1
ATOM 745 C CA . SER A 1 95 ? 2.175 8.218 12.219 1.00 90.75 95 SER A CA 1
ATOM 746 C C . SER A 1 95 ? 1.202 7.524 13.177 1.00 90.75 95 SER A C 1
ATOM 748 O O . SER A 1 95 ? 0.421 8.183 13.866 1.00 90.75 95 SER A O 1
ATOM 750 N N . ARG A 1 96 ? 1.292 6.192 13.307 1.00 89.25 96 ARG A N 1
ATOM 751 C CA . ARG A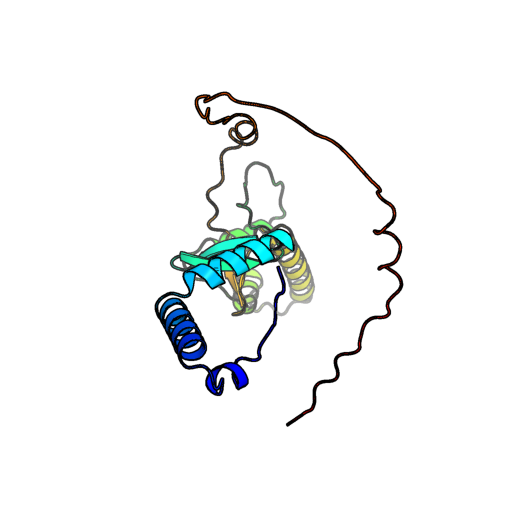 1 96 ? 0.479 5.444 14.287 1.00 89.25 96 ARG A CA 1
ATOM 752 C C . ARG A 1 96 ? 0.601 6.024 15.703 1.00 89.25 96 ARG A C 1
ATOM 754 O O . ARG A 1 96 ? -0.414 6.226 16.351 1.00 89.25 96 ARG A O 1
ATOM 761 N N . LYS A 1 97 ? 1.810 6.361 16.167 1.00 88.25 97 LYS A N 1
ATOM 762 C CA . LYS A 1 97 ? 2.022 6.931 17.515 1.00 88.25 97 LYS A CA 1
ATOM 763 C C . LYS A 1 97 ? 1.285 8.258 17.704 1.00 88.25 97 LYS A C 1
ATOM 765 O O . LYS A 1 97 ? 0.509 8.403 18.639 1.00 88.25 97 LYS A O 1
ATOM 770 N N . GLN A 1 98 ? 1.451 9.174 16.753 1.00 89.56 98 GLN A N 1
ATOM 771 C CA . GLN A 1 98 ? 0.795 10.483 16.786 1.00 89.56 98 GLN A CA 1
ATOM 772 C C . GLN A 1 98 ? -0.733 10.374 16.714 1.00 89.56 98 GLN A C 1
ATOM 774 O O . GLN A 1 98 ? -1.435 11.198 17.293 1.00 89.56 98 GLN A O 1
ATOM 779 N N . LEU A 1 99 ? -1.266 9.375 16.004 1.00 89.75 99 LEU A N 1
ATOM 780 C CA . LEU A 1 99 ? -2.707 9.134 15.951 1.00 89.75 99 LEU A CA 1
ATOM 781 C C . LEU A 1 99 ? -3.254 8.708 17.320 1.00 89.75 99 LEU A C 1
ATOM 783 O O . LEU A 1 99 ? -4.283 9.221 17.752 1.00 89.75 99 LEU A O 1
ATOM 787 N N . PHE A 1 100 ? -2.549 7.818 18.021 1.00 88.00 100 PHE A N 1
ATOM 788 C CA . PHE A 1 100 ? -2.931 7.390 19.369 1.00 88.00 100 PHE A CA 1
ATOM 789 C C . PHE A 1 100 ? -2.834 8.540 20.376 1.00 88.00 100 PHE A C 1
ATOM 791 O O . PHE A 1 100 ? -3.778 8.761 21.131 1.00 88.00 100 PHE A O 1
ATOM 798 N N . GLU A 1 101 ? -1.750 9.320 20.333 1.00 88.69 101 GLU A N 1
ATOM 799 C CA . GLU A 1 101 ? -1.578 10.515 21.172 1.00 88.69 101 GLU A CA 1
ATOM 800 C C . GLU A 1 101 ? -2.716 11.523 20.962 1.00 88.69 101 GLU A C 1
ATOM 802 O O . GLU A 1 101 ? -3.267 12.044 21.929 1.00 88.69 101 GLU A O 1
ATOM 807 N N . LYS A 1 102 ? -3.126 11.757 19.707 1.00 87.56 102 LYS A N 1
ATOM 808 C CA . LYS A 1 102 ? -4.229 12.672 19.382 1.00 87.56 102 LYS A CA 1
ATOM 809 C C . LYS A 1 102 ? -5.595 12.201 19.881 1.00 87.56 102 LYS A C 1
ATOM 811 O O . LYS A 1 102 ? -6.415 13.043 20.232 1.00 87.56 102 LYS A O 1
ATOM 816 N N . LEU A 1 103 ? -5.865 10.895 19.855 1.00 86.00 103 LEU A N 1
ATOM 817 C CA . LEU A 1 103 ? -7.199 10.351 20.142 1.00 86.00 103 LEU A CA 1
ATOM 818 C C . LEU A 1 103 ? -7.400 9.947 21.606 1.00 86.00 103 LEU A C 1
ATOM 820 O O . LEU A 1 103 ? -8.521 10.009 22.106 1.00 86.00 103 LEU A O 1
ATOM 824 N N . ILE A 1 104 ? -6.342 9.518 22.292 1.00 83.75 104 ILE A N 1
ATOM 825 C CA . ILE A 1 104 ? -6.421 9.037 23.679 1.00 83.75 104 ILE A CA 1
ATOM 826 C C . ILE A 1 104 ? -5.915 10.105 24.654 1.00 83.75 104 ILE A C 1
ATOM 828 O O . ILE A 1 104 ? -6.421 10.186 25.775 1.00 83.75 104 ILE A O 1
ATOM 832 N N . GLY A 1 105 ? -4.981 10.958 24.217 1.00 75.31 105 GLY A N 1
ATOM 833 C CA . GLY A 1 105 ? -4.261 11.879 25.092 1.00 75.31 105 GLY A CA 1
ATOM 834 C C . GLY A 1 105 ? -3.391 11.145 26.119 1.00 75.31 105 GLY A C 1
ATOM 835 O O . GLY A 1 105 ? -3.399 9.919 26.211 1.00 75.31 105 GLY A O 1
ATOM 836 N N . ASP A 1 106 ? -2.665 11.901 26.938 1.00 62.75 106 ASP A N 1
ATOM 837 C CA . ASP A 1 106 ? -1.783 11.370 27.994 1.00 62.75 106 ASP A CA 1
ATOM 838 C C . ASP A 1 106 ? -2.561 10.953 29.266 1.00 62.75 106 ASP A C 1
ATOM 840 O O . ASP A 1 106 ? -2.093 11.072 30.398 1.00 62.75 106 ASP A O 1
ATOM 844 N N . SER A 1 107 ? -3.827 10.542 29.116 1.00 58.31 107 SER A N 1
ATOM 845 C CA . SER A 1 107 ? -4.683 10.221 30.258 1.00 58.31 107 SER A CA 1
ATOM 846 C C . SER A 1 107 ? -4.303 8.851 30.824 1.00 58.31 107 SER A C 1
ATOM 848 O O . SER A 1 107 ? -4.766 7.830 30.320 1.00 58.31 107 SER A O 1
ATOM 850 N N . ALA A 1 108 ? -3.484 8.821 31.874 1.00 59.97 108 ALA A N 1
ATOM 851 C CA . ALA A 1 108 ? -3.113 7.618 32.624 1.00 59.97 108 ALA A CA 1
ATOM 852 C C . ALA A 1 108 ? -4.289 7.086 33.474 1.00 59.97 108 ALA A C 1
ATOM 854 O O . ALA A 1 108 ? -4.299 7.173 34.699 1.00 59.97 108 ALA A O 1
ATOM 855 N N . SER A 1 109 ? -5.327 6.580 32.812 1.00 68.88 109 SER A N 1
ATOM 856 C CA . SER A 1 109 ? -6.434 5.850 33.439 1.00 68.88 109 SER A CA 1
ATOM 857 C C . SER A 1 109 ? -6.398 4.398 32.970 1.00 68.88 109 SER A C 1
ATOM 859 O O . SER A 1 109 ? -6.098 4.155 31.808 1.00 68.88 109 SER A O 1
ATOM 861 N N . GLU A 1 110 ? -6.799 3.441 33.807 1.00 69.00 110 GLU A N 1
ATOM 862 C CA . GLU A 1 110 ? -7.052 2.036 33.417 1.00 69.00 110 GLU A CA 1
ATOM 863 C C . GLU A 1 110 ? -7.944 1.929 32.156 1.00 69.00 110 GLU A C 1
ATOM 865 O O . GLU A 1 110 ? -7.776 1.067 31.296 1.00 69.00 110 GLU A O 1
ATOM 870 N N . HIS A 1 111 ? -8.861 2.886 31.973 1.00 72.69 111 HIS A N 1
ATOM 871 C CA . HIS A 1 111 ? -9.728 2.963 30.794 1.00 72.69 111 HIS A CA 1
ATOM 872 C C . HIS A 1 111 ? -8.991 3.426 29.526 1.00 72.69 111 HIS A C 1
ATOM 874 O O . HIS A 1 111 ? -9.538 3.345 28.427 1.00 72.69 111 HIS A O 1
ATOM 880 N N . ALA A 1 112 ? -7.780 3.966 29.638 1.00 79.62 112 ALA A N 1
ATOM 881 C CA . ALA A 1 112 ? -6.960 4.365 28.500 1.00 79.62 112 ALA A CA 1
ATOM 882 C C . ALA A 1 112 ? -6.322 3.159 27.813 1.00 79.62 112 ALA A C 1
ATOM 884 O O . ALA A 1 112 ? -6.304 3.126 26.585 1.00 79.62 112 ALA A O 1
ATOM 885 N N . GLU A 1 113 ? -5.899 2.138 28.562 1.00 83.38 113 GLU A N 1
ATOM 886 C CA . GLU A 1 113 ? -5.385 0.898 27.970 1.00 83.38 113 GLU A CA 1
ATOM 887 C C . GLU A 1 113 ? -6.482 0.154 27.202 1.00 83.38 113 GLU A C 1
ATOM 889 O O . GLU A 1 113 ? -6.291 -0.200 26.038 1.00 83.38 113 GLU A O 1
ATOM 894 N N . ALA A 1 114 ? -7.673 0.014 27.794 1.00 86.69 114 ALA A N 1
ATOM 895 C CA . ALA A 1 114 ? -8.822 -0.595 27.123 1.00 86.69 114 ALA A CA 1
ATOM 896 C C . ALA A 1 114 ? -9.229 0.174 25.850 1.00 86.69 114 ALA A C 1
ATOM 898 O O . ALA A 1 114 ? -9.463 -0.432 24.801 1.00 86.69 114 ALA A O 1
ATOM 899 N N . ARG A 1 115 ? -9.257 1.515 25.906 1.00 85.31 115 ARG A N 1
ATOM 900 C CA . ARG A 1 115 ? -9.514 2.363 24.727 1.00 85.31 115 ARG A CA 1
ATOM 901 C C . ARG A 1 115 ? -8.406 2.252 23.679 1.00 85.31 115 ARG A C 1
ATOM 903 O O . ARG A 1 115 ? -8.713 2.251 22.494 1.00 85.31 115 ARG A O 1
ATOM 910 N N . SER A 1 116 ? -7.148 2.121 24.093 1.00 87.25 116 SER A N 1
ATOM 911 C CA . SER A 1 116 ? -6.002 1.925 23.197 1.00 87.25 116 SER A CA 1
ATOM 912 C C . SER A 1 116 ? -6.084 0.600 22.447 1.00 87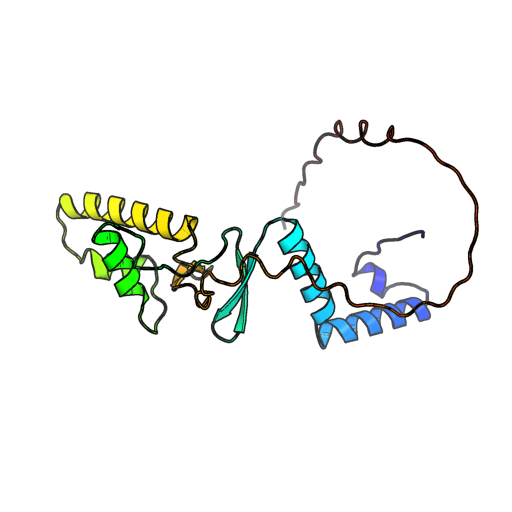.25 116 SER A C 1
ATOM 914 O O . SER A 1 116 ? -5.927 0.565 21.228 1.00 87.25 116 SER A O 1
ATOM 916 N N . LEU A 1 117 ? -6.421 -0.487 23.143 1.00 89.62 117 LEU A N 1
ATOM 917 C CA . LEU A 1 117 ? -6.617 -1.800 22.526 1.00 89.62 117 LEU A CA 1
ATOM 918 C C . LEU A 1 117 ? -7.801 -1.810 21.550 1.00 89.62 117 LEU A C 1
ATOM 920 O O . LEU A 1 117 ? -7.693 -2.378 20.458 1.00 89.62 117 LEU A O 1
ATOM 924 N N . ALA A 1 118 ? -8.906 -1.149 21.906 1.00 90.44 118 ALA A N 1
ATOM 925 C CA . ALA A 1 118 ? -10.043 -0.971 21.005 1.00 90.44 118 ALA A CA 1
ATOM 926 C C . ALA A 1 118 ? -9.645 -0.161 19.759 1.00 90.44 118 ALA A C 1
ATOM 928 O O . ALA A 1 118 ? -9.870 -0.611 18.639 1.00 90.44 118 ALA A O 1
ATOM 929 N N . LEU A 1 119 ? -8.944 0.964 19.942 1.00 91.19 119 LEU A N 1
ATOM 930 C CA . LEU A 1 119 ? -8.458 1.810 18.851 1.00 91.19 119 LEU A CA 1
ATOM 931 C C . LEU A 1 119 ? -7.500 1.059 17.915 1.00 91.19 119 LEU A C 1
ATOM 933 O O . LEU A 1 119 ? -7.573 1.199 16.695 1.00 91.19 119 LEU A O 1
ATOM 937 N N . ALA A 1 120 ? -6.609 0.234 18.471 1.00 92.38 120 ALA A N 1
ATOM 938 C CA . ALA A 1 120 ? -5.703 -0.609 17.698 1.00 92.38 120 ALA A CA 1
ATOM 939 C C . ALA A 1 120 ? -6.452 -1.663 16.874 1.00 92.38 120 ALA A C 1
ATOM 941 O O . ALA A 1 120 ? -6.076 -1.934 15.731 1.00 92.38 120 ALA A O 1
ATOM 942 N N . SER A 1 121 ? -7.512 -2.237 17.443 1.00 93.44 121 SER A N 1
ATOM 943 C CA . SER A 1 121 ? -8.367 -3.214 16.766 1.00 93.44 121 SER A CA 1
ATOM 944 C C . SER A 1 121 ? -9.134 -2.565 15.612 1.00 93.44 121 SER A C 1
ATOM 946 O O . SER A 1 121 ? -9.098 -3.078 14.492 1.00 93.44 121 SER A O 1
ATOM 948 N N . ASP A 1 122 ? -9.727 -1.395 15.854 1.00 92.44 122 ASP A N 1
ATOM 949 C CA . ASP A 1 122 ? -10.451 -0.609 14.851 1.00 92.44 122 ASP A CA 1
ATOM 950 C C . ASP A 1 122 ? -9.519 -0.157 13.714 1.00 92.44 122 ASP A C 1
ATOM 952 O O . ASP A 1 122 ? -9.840 -0.323 12.535 1.00 92.44 122 ASP A O 1
ATOM 956 N N . LEU A 1 123 ? -8.316 0.335 14.038 1.00 93.31 123 LEU A N 1
ATOM 957 C CA . LEU A 1 123 ? -7.312 0.710 13.037 1.00 93.31 123 LEU A CA 1
ATOM 958 C C . LEU A 1 123 ? -6.878 -0.492 12.189 1.00 93.31 123 LEU A C 1
ATOM 960 O O . LEU A 1 123 ? -6.768 -0.383 10.967 1.00 93.31 123 LEU A O 1
ATOM 964 N N . ARG A 1 124 ? -6.636 -1.648 12.817 1.00 93.81 124 ARG A N 1
ATOM 965 C CA . ARG A 1 124 ? -6.275 -2.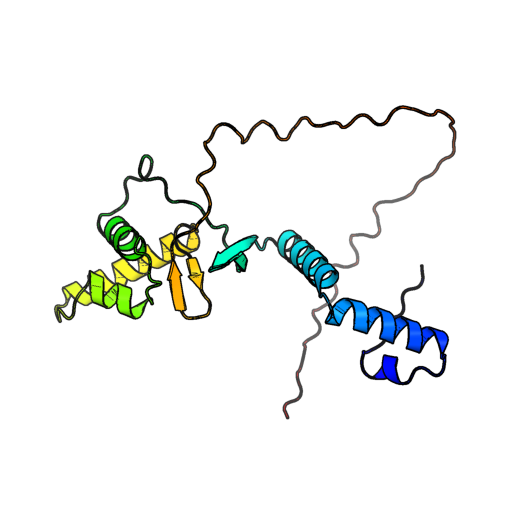876 12.098 1.00 93.81 124 ARG A CA 1
ATOM 966 C C . ARG A 1 124 ? -7.384 -3.303 11.141 1.00 93.81 124 ARG A C 1
ATOM 968 O O . ARG A 1 124 ? -7.087 -3.704 10.017 1.00 93.81 124 ARG A O 1
ATOM 975 N N . TRP A 1 125 ? -8.642 -3.208 11.564 1.00 93.69 125 TRP A N 1
ATOM 976 C CA . TRP A 1 125 ? -9.785 -3.492 10.703 1.00 93.69 125 TRP A CA 1
ATOM 977 C C . TRP A 1 125 ? -9.841 -2.535 9.503 1.00 93.69 125 TRP A C 1
ATOM 979 O O . TRP A 1 125 ? -9.927 -2.992 8.363 1.00 93.69 125 TRP A O 1
ATOM 989 N N . LEU A 1 126 ? -9.680 -1.226 9.731 1.00 92.75 126 LEU A N 1
ATOM 990 C CA . LEU A 1 126 ? -9.661 -0.214 8.667 1.00 92.75 126 LEU A CA 1
ATOM 991 C C . LEU A 1 126 ? -8.560 -0.451 7.625 1.00 92.75 126 LEU A C 1
ATOM 993 O O . LEU A 1 126 ? -8.787 -0.244 6.431 1.00 92.75 126 LEU A O 1
ATOM 997 N N . ILE A 1 127 ? -7.375 -0.878 8.068 1.00 93.56 127 ILE A N 1
ATOM 998 C CA . ILE A 1 127 ? -6.258 -1.209 7.176 1.00 93.56 127 ILE A CA 1
ATOM 999 C C . ILE A 1 127 ? -6.588 -2.457 6.357 1.00 93.56 127 ILE A C 1
ATOM 1001 O O . ILE A 1 127 ? -6.427 -2.441 5.139 1.00 93.56 127 ILE A O 1
ATOM 1005 N N . ASN A 1 128 ? -7.095 -3.511 7.000 1.00 93.56 128 ASN A N 1
ATOM 1006 C CA . ASN A 1 128 ? -7.420 -4.778 6.341 1.00 93.56 128 ASN A CA 1
ATOM 1007 C C . ASN A 1 128 ? -8.522 -4.642 5.282 1.00 93.56 128 ASN A C 1
ATOM 1009 O O . ASN A 1 128 ? -8.430 -5.263 4.226 1.00 93.56 128 ASN A O 1
ATOM 1013 N N . GLU A 1 129 ? -9.530 -3.805 5.533 1.00 91.44 129 GLU A N 1
ATOM 1014 C CA . GLU A 1 129 ? -10.583 -3.501 4.554 1.00 91.44 129 GLU A CA 1
ATOM 1015 C C . GLU A 1 129 ? -10.123 -2.534 3.447 1.00 91.44 129 GLU A C 1
ATOM 1017 O O . GLU A 1 129 ? -10.804 -2.349 2.433 1.00 91.44 129 GLU A O 1
ATOM 1022 N N . GLY A 1 130 ? -8.950 -1.916 3.619 1.00 91.69 130 GLY A N 1
ATOM 1023 C CA . GLY A 1 130 ? -8.361 -0.988 2.661 1.00 91.69 130 GLY A CA 1
ATOM 1024 C C . GLY A 1 130 ? -8.922 0.432 2.730 1.00 91.69 130 GLY A C 1
ATOM 1025 O O . GLY A 1 130 ? -8.743 1.188 1.773 1.00 91.69 130 GLY A O 1
ATOM 1026 N N . TYR A 1 131 ? -9.586 0.806 3.828 1.00 92.06 131 TYR A N 1
ATOM 1027 C CA . TYR A 1 131 ? -10.079 2.168 4.072 1.00 92.06 131 TYR A CA 1
ATOM 1028 C C . TYR A 1 131 ? -8.991 3.118 4.574 1.00 92.06 131 TYR A C 1
ATOM 1030 O O . TYR A 1 131 ? -9.096 4.328 4.383 1.00 92.06 131 TYR A O 1
ATOM 1038 N N . VAL A 1 132 ? -7.937 2.575 5.181 1.00 92.81 132 VAL A N 1
ATOM 1039 C CA . VAL A 1 132 ? -6.737 3.304 5.604 1.00 92.81 132 VAL A CA 1
ATOM 1040 C C . VAL A 1 132 ? -5.515 2.630 4.989 1.00 92.81 132 VAL A C 1
ATOM 1042 O O . VAL A 1 132 ? -5.455 1.406 4.892 1.00 92.81 132 VAL A O 1
ATOM 1045 N N . ILE A 1 133 ? -4.538 3.426 4.558 1.00 92.44 133 ILE A N 1
ATOM 1046 C CA . ILE A 1 133 ? -3.268 2.932 4.023 1.00 92.44 133 ILE A CA 1
ATOM 1047 C C . ILE A 1 133 ? -2.178 3.201 5.054 1.00 92.44 133 ILE A C 1
ATOM 1049 O O . ILE A 1 133 ? -1.938 4.353 5.412 1.00 92.44 133 ILE A O 1
ATOM 1053 N N . GLU A 1 134 ? -1.498 2.141 5.482 1.00 93.06 134 GLU A N 1
ATOM 1054 C CA . GLU A 1 134 ? -0.238 2.231 6.216 1.00 93.06 134 GLU A CA 1
ATOM 1055 C C . GLU A 1 134 ? 0.926 2.084 5.233 1.00 93.06 134 GLU A C 1
ATOM 1057 O O . GLU A 1 134 ? 1.025 1.102 4.496 1.00 93.06 134 GLU A O 1
ATOM 1062 N N . PHE A 1 135 ? 1.788 3.096 5.187 1.00 91.81 135 PHE A N 1
ATOM 1063 C CA . PHE A 1 135 ? 2.982 3.101 4.351 1.00 91.81 135 PHE A CA 1
ATOM 1064 C C . PHE A 1 135 ? 4.173 2.469 5.080 1.00 91.81 135 PHE A C 1
ATOM 1066 O O . PHE A 1 135 ? 4.188 2.320 6.300 1.00 91.81 135 PHE A O 1
ATOM 1073 N N . ASN A 1 136 ? 5.211 2.123 4.318 1.00 89.25 136 ASN A N 1
ATOM 1074 C CA . ASN A 1 136 ? 6.440 1.513 4.836 1.00 89.25 136 ASN A CA 1
ATOM 1075 C C . ASN A 1 136 ? 7.224 2.403 5.820 1.00 89.25 136 ASN A C 1
ATOM 1077 O O . ASN A 1 136 ? 8.016 1.892 6.603 1.00 89.25 136 ASN A O 1
ATOM 1081 N N . ASP A 1 137 ? 7.011 3.717 5.780 1.00 88.00 137 ASP A N 1
ATOM 1082 C CA . ASP A 1 137 ? 7.566 4.703 6.711 1.00 88.00 137 ASP A CA 1
ATOM 1083 C C . ASP A 1 137 ? 6.764 4.796 8.028 1.00 88.00 137 ASP A C 1
ATOM 1085 O O . ASP A 1 137 ? 7.105 5.587 8.906 1.00 88.00 137 ASP A O 1
ATOM 1089 N N . GLY A 1 138 ? 5.696 4.001 8.179 1.00 87.81 138 GLY A N 1
ATOM 1090 C CA . GLY A 1 138 ? 4.801 4.006 9.340 1.00 87.81 138 GLY A CA 1
ATOM 1091 C C . GLY A 1 138 ? 3.782 5.148 9.338 1.00 87.81 138 GLY A C 1
ATOM 1092 O O . GLY A 1 138 ? 3.114 5.389 10.350 1.00 87.81 138 GLY A O 1
ATOM 1093 N N . SER A 1 139 ? 3.671 5.877 8.226 1.00 91.50 139 SER A N 1
ATOM 1094 C CA . SER A 1 139 ? 2.677 6.932 8.067 1.00 91.50 139 SER A CA 1
ATOM 1095 C C . SER A 1 139 ? 1.331 6.376 7.598 1.00 91.50 139 SER A C 1
ATOM 1097 O O . SER A 1 139 ? 1.261 5.413 6.835 1.00 91.50 139 SER A O 1
ATOM 1099 N N . LEU A 1 140 ? 0.255 7.003 8.062 1.00 91.88 140 LEU A N 1
ATOM 1100 C CA . LEU A 1 140 ? -1.126 6.667 7.746 1.00 91.88 140 LEU A CA 1
ATOM 1101 C C . LEU A 1 140 ? -1.723 7.754 6.853 1.00 91.88 140 LEU A C 1
ATOM 1103 O O . LEU A 1 140 ? -1.487 8.948 7.060 1.00 91.88 140 LEU A O 1
ATOM 1107 N N . ASP A 1 141 ? -2.486 7.338 5.849 1.00 90.50 141 ASP A N 1
ATOM 1108 C CA . ASP A 1 141 ? -3.201 8.238 4.943 1.00 90.50 141 ASP A CA 1
ATOM 1109 C C . ASP A 1 141 ? -4.472 7.558 4.431 1.00 90.50 141 ASP A C 1
ATOM 1111 O O . ASP A 1 141 ? -4.607 6.328 4.450 1.00 90.50 141 ASP A O 1
ATOM 1115 N N . LEU A 1 142 ? -5.388 8.365 3.912 1.00 90.19 142 LEU A N 1
ATOM 1116 C CA . LEU A 1 142 ? -6.590 7.863 3.276 1.00 90.19 142 LEU A CA 1
ATOM 1117 C C . LEU A 1 142 ? -6.317 7.511 1.800 1.00 90.19 142 LEU A C 1
ATOM 1119 O O . LEU A 1 142 ? -5.511 8.155 1.106 1.00 90.19 142 LEU A O 1
ATOM 1123 N N . PRO A 1 143 ? -7.000 6.487 1.266 1.00 88.00 143 PRO A N 1
ATOM 1124 C CA . PRO A 1 143 ? -7.022 6.203 -0.158 1.00 88.00 143 PRO A CA 1
ATOM 1125 C C . PRO A 1 143 ? -7.454 7.421 -0.982 1.00 88.00 143 PRO A C 1
ATOM 1127 O O . PRO A 1 143 ? -8.581 7.894 -0.883 1.00 88.00 143 PRO A O 1
ATOM 1130 N N . ARG A 1 144 ? -6.595 7.876 -1.904 1.00 82.38 144 ARG A N 1
ATOM 1131 C CA . ARG A 1 144 ? -6.934 8.920 -2.900 1.00 82.38 144 ARG A CA 1
ATOM 1132 C C . ARG A 1 144 ? -7.716 8.377 -4.100 1.00 82.38 144 ARG A C 1
ATOM 1134 O O . ARG A 1 144 ? -7.750 8.990 -5.168 1.00 82.38 144 ARG A O 1
ATOM 1141 N N . VAL A 1 145 ? -8.312 7.197 -3.954 1.00 68.50 145 VAL A N 1
ATOM 1142 C CA . VAL A 1 145 ? -9.110 6.573 -5.004 1.00 68.50 145 VAL A CA 1
ATOM 1143 C C . VAL A 1 145 ? -10.385 7.397 -5.136 1.00 68.50 145 VAL A C 1
ATOM 1145 O O . VAL A 1 145 ? -11.169 7.468 -4.193 1.00 68.50 145 VAL A O 1
ATOM 1148 N N . LYS A 1 146 ? -10.602 8.039 -6.292 1.00 59.22 146 LYS A N 1
ATOM 1149 C CA . LYS A 1 146 ? -11.903 8.656 -6.587 1.00 59.22 146 LYS A CA 1
ATOM 1150 C C . LYS A 1 146 ? -12.975 7.589 -6.376 1.00 59.22 146 LYS A C 1
ATOM 1152 O O . LYS A 1 146 ? -12.890 6.531 -7.001 1.00 59.22 146 LYS A O 1
ATOM 1157 N N . ALA A 1 147 ? -13.953 7.862 -5.512 1.00 52.50 147 ALA A N 1
ATOM 1158 C CA . ALA A 1 147 ? -15.136 7.026 -5.381 1.00 52.50 147 ALA A CA 1
ATOM 1159 C C . ALA A 1 147 ? -15.755 6.904 -6.776 1.00 52.50 147 ALA A C 1
ATOM 1161 O O . ALA A 1 147 ? -16.266 7.877 -7.329 1.00 52.50 147 ALA A O 1
ATOM 1162 N N . ARG A 1 148 ? -15.601 5.737 -7.406 1.00 42.69 148 ARG A N 1
ATOM 1163 C CA . ARG A 1 148 ? -16.271 5.468 -8.671 1.00 42.69 148 ARG A CA 1
ATOM 1164 C C . ARG A 1 148 ? -17.759 5.384 -8.331 1.00 42.69 148 ARG A C 1
ATOM 1166 O O . ARG A 1 148 ? -18.100 4.548 -7.494 1.00 42.69 148 ARG A O 1
ATOM 1173 N N . PRO A 1 149 ? -18.628 6.216 -8.927 1.00 38.28 149 PRO A N 1
ATOM 1174 C CA . PRO A 1 149 ? -20.062 6.078 -8.727 1.00 38.28 149 PRO A CA 1
ATOM 1175 C C . PRO A 1 149 ? -20.494 4.647 -9.088 1.00 38.28 149 PRO A C 1
ATOM 1177 O O . PRO A 1 149 ? -19.940 4.081 -10.040 1.00 38.28 149 PRO A O 1
ATOM 1180 N N . PRO A 1 150 ? -21.469 4.055 -8.378 1.00 45.88 150 PRO A N 1
ATOM 1181 C CA . PRO A 1 150 ? -21.870 2.658 -8.567 1.00 45.88 150 PRO A CA 1
ATOM 1182 C C . PRO A 1 150 ? -22.444 2.320 -9.960 1.00 45.88 150 PRO A C 1
ATOM 1184 O O . PRO A 1 150 ? -22.711 1.160 -10.240 1.00 45.88 150 PRO A O 1
ATOM 1187 N N . ALA A 1 151 ? -22.558 3.273 -10.887 1.00 42.06 151 ALA A N 1
ATOM 1188 C CA . ALA A 1 151 ? -23.167 3.069 -12.203 1.00 42.06 151 ALA A CA 1
ATOM 1189 C C . ALA A 1 151 ? -22.257 2.441 -13.285 1.00 42.06 151 ALA A C 1
ATOM 1191 O O . ALA A 1 151 ? -22.650 2.377 -14.444 1.00 42.06 151 ALA A O 1
ATOM 1192 N N . CYS A 1 152 ? -21.027 2.011 -12.978 1.00 34.69 152 CYS A N 1
ATOM 1193 C CA . CYS A 1 152 ? -20.096 1.558 -14.028 1.00 34.69 152 CYS A CA 1
ATOM 1194 C C . CYS A 1 152 ? -19.409 0.215 -13.730 1.00 34.69 152 CYS A C 1
ATOM 1196 O O . CYS A 1 152 ? -18.272 -0.018 -14.148 1.00 34.69 152 CYS A O 1
ATOM 1198 N N . ALA A 1 153 ? -20.092 -0.668 -12.998 1.00 42.50 153 ALA A N 1
ATOM 1199 C CA . ALA A 1 153 ? -19.687 -2.066 -12.839 1.00 42.50 153 ALA A CA 1
ATOM 1200 C C . ALA A 1 153 ? -20.258 -3.002 -13.928 1.00 42.50 153 ALA A C 1
ATOM 1202 O O . ALA A 1 153 ? -19.800 -4.132 -14.023 1.00 42.50 153 ALA A O 1
ATOM 1203 N N . GLU A 1 154 ? -21.164 -2.535 -14.798 1.00 41.09 154 GLU A N 1
ATOM 1204 C CA . GLU A 1 154 ? -21.781 -3.388 -15.837 1.00 41.09 154 GLU A CA 1
ATOM 1205 C C . GLU A 1 154 ? -21.361 -3.063 -17.287 1.00 41.09 154 GLU A C 1
ATOM 1207 O O . GLU A 1 154 ? -21.722 -3.779 -18.213 1.00 41.09 154 GLU A O 1
ATOM 1212 N N . ALA A 1 155 ? -20.522 -2.048 -17.524 1.00 37.59 155 ALA A N 1
ATOM 1213 C CA . ALA A 1 155 ? -20.163 -1.609 -18.884 1.00 37.59 155 ALA A CA 1
ATOM 1214 C C . ALA A 1 155 ? -18.756 -2.033 -19.364 1.00 37.59 155 ALA A C 1
ATOM 1216 O O . ALA A 1 155 ? -18.157 -1.358 -20.198 1.00 37.59 155 ALA A O 1
ATOM 1217 N N . THR A 1 156 ? -18.200 -3.141 -18.859 1.00 35.03 156 THR A N 1
ATOM 1218 C CA . THR A 1 156 ? -16.957 -3.743 -19.401 1.00 35.03 156 THR A CA 1
ATOM 1219 C C . THR A 1 156 ? -17.167 -5.132 -20.009 1.00 35.03 156 THR A C 1
ATOM 1221 O O . THR A 1 156 ? -16.214 -5.892 -20.136 1.00 35.03 156 THR A O 1
ATOM 1224 N N . ALA A 1 157 ? -18.396 -5.450 -20.430 1.00 40.00 157 ALA A N 1
ATOM 1225 C CA . ALA A 1 157 ? -18.721 -6.667 -21.185 1.00 40.00 157 ALA A CA 1
ATOM 1226 C C . ALA A 1 157 ? -18.974 -6.429 -22.692 1.00 40.00 157 ALA A C 1
ATOM 1228 O O . ALA A 1 157 ? -19.432 -7.330 -23.385 1.00 40.00 157 ALA A O 1
ATOM 1229 N N . GLY A 1 158 ? -18.666 -5.248 -23.241 1.00 36.53 158 GLY A N 1
ATOM 1230 C CA . GLY A 1 158 ? -18.990 -4.951 -24.641 1.00 36.53 158 GLY A CA 1
ATOM 1231 C C . GLY A 1 158 ? -18.133 -3.864 -25.274 1.00 36.53 158 GLY A C 1
ATOM 1232 O O . GLY A 1 158 ? -18.608 -2.764 -25.528 1.00 36.53 158 GLY A O 1
ATOM 1233 N N . ARG A 1 159 ? -16.872 -4.172 -25.580 1.00 30.14 159 ARG A N 1
ATOM 1234 C CA . ARG A 1 159 ? -16.138 -3.476 -26.646 1.00 30.14 159 ARG A CA 1
ATOM 1235 C C . ARG A 1 159 ? -15.385 -4.518 -27.463 1.00 30.14 159 ARG A C 1
ATOM 1237 O O . ARG A 1 159 ? -14.184 -4.703 -27.323 1.00 30.14 159 ARG A O 1
ATOM 1244 N N . GLN A 1 160 ? -16.148 -5.232 -28.286 1.00 31.69 160 GLN A N 1
ATOM 1245 C CA . GLN A 1 160 ? -15.620 -5.835 -29.501 1.00 31.69 160 GLN A CA 1
ATOM 1246 C C . GLN A 1 160 ? -15.199 -4.679 -30.408 1.00 31.69 160 GLN A C 1
ATOM 1248 O O . GLN A 1 160 ? -16.035 -3.908 -30.875 1.00 31.69 160 GLN A O 1
ATOM 1253 N N . GLU A 1 161 ? -13.895 -4.517 -30.592 1.00 32.94 161 GLU A N 1
ATOM 1254 C CA . GLU A 1 161 ? -13.357 -3.681 -31.652 1.00 32.94 161 GLU A CA 1
ATOM 1255 C C . GLU A 1 161 ? -13.214 -4.567 -32.890 1.00 32.94 161 GLU A C 1
ATOM 1257 O O . GLU A 1 161 ? -12.438 -5.520 -32.934 1.00 32.94 161 GLU A O 1
ATOM 1262 N N . THR A 1 162 ? -14.086 -4.295 -33.851 1.00 28.12 162 THR A N 1
ATOM 1263 C CA . THR A 1 162 ? -14.166 -4.887 -35.181 1.00 28.12 162 THR A CA 1
ATOM 1264 C C . THR A 1 162 ? -12.872 -4.660 -35.960 1.00 28.12 162 THR A C 1
ATOM 1266 O O . THR A 1 162 ? -12.563 -3.531 -36.339 1.00 28.12 162 THR A O 1
ATOM 1269 N N . VAL A 1 163 ? -12.150 -5.738 -36.251 1.00 34.94 163 VAL A N 1
ATOM 1270 C CA . VAL A 1 163 ? -11.166 -5.813 -37.340 1.00 34.94 163 VAL A CA 1
ATOM 1271 C C . VAL A 1 163 ? -11.906 -6.172 -38.636 1.00 34.94 163 VAL A C 1
ATOM 1273 O O . VAL A 1 163 ? -12.668 -7.143 -38.620 1.00 34.94 163 VAL A O 1
ATOM 1276 N N . PRO A 1 164 ? -11.746 -5.430 -39.751 1.00 35.31 164 PRO A N 1
ATOM 1277 C CA . PRO A 1 164 ? -12.350 -5.827 -41.012 1.00 35.31 164 PRO A CA 1
ATOM 1278 C C . PRO A 1 164 ? -11.590 -7.012 -41.613 1.00 35.31 164 PRO A C 1
ATOM 1280 O O . PRO A 1 164 ? -10.364 -7.106 -41.552 1.00 35.31 164 PRO A O 1
ATOM 1283 N N . ALA A 1 165 ? -12.383 -7.916 -42.175 1.00 28.70 165 ALA A N 1
ATOM 1284 C CA . ALA A 1 165 ? -11.992 -9.159 -42.804 1.00 28.70 165 ALA A CA 1
ATOM 1285 C C . ALA A 1 165 ? -11.044 -8.965 -43.998 1.00 28.70 165 ALA A C 1
ATOM 1287 O O . ALA A 1 165 ? -11.319 -8.162 -44.888 1.00 28.70 165 ALA A O 1
ATOM 1288 N N . VAL A 1 166 ? -10.010 -9.806 -44.070 1.00 34.78 166 VAL A N 1
ATOM 1289 C CA . VAL A 1 166 ? -9.574 -10.396 -45.338 1.00 34.78 166 VAL A CA 1
ATOM 1290 C C . VAL A 1 166 ? -9.467 -11.902 -45.126 1.00 34.78 166 VAL A C 1
ATOM 1292 O O . VAL A 1 166 ? -8.746 -12.402 -44.267 1.00 34.78 166 VAL A O 1
ATOM 1295 N N . GLU A 1 167 ? -10.294 -12.580 -45.901 1.00 32.81 167 GLU A N 1
ATOM 1296 C CA . GLU A 1 167 ? -10.502 -14.008 -46.043 1.00 32.81 167 GLU A CA 1
ATOM 1297 C C . GLU A 1 167 ? -9.306 -14.692 -46.720 1.00 32.81 167 GLU A C 1
ATOM 1299 O O . GLU A 1 167 ? -8.833 -14.225 -47.754 1.00 32.81 167 GLU A O 1
ATOM 1304 N N . SER A 1 168 ? -8.845 -15.811 -46.155 1.00 32.34 168 SER A N 1
ATOM 1305 C CA . SER A 1 168 ? -8.479 -17.043 -46.881 1.00 32.34 168 SER A CA 1
ATOM 1306 C C . SER A 1 168 ? -8.074 -18.134 -45.880 1.00 32.34 168 SER A C 1
ATOM 1308 O O . SER A 1 168 ? -7.100 -18.002 -45.144 1.00 32.34 168 SER A O 1
ATOM 1310 N N . ALA A 1 169 ? -8.855 -19.212 -45.846 1.00 37.47 169 ALA A N 1
ATOM 1311 C CA . ALA A 1 169 ? -8.580 -20.476 -45.151 1.00 37.47 169 ALA A CA 1
ATOM 1312 C C . ALA A 1 169 ? -8.020 -21.515 -46.173 1.00 37.47 169 ALA A C 1
ATOM 1314 O O . ALA A 1 169 ? -7.848 -21.123 -47.329 1.00 37.47 169 ALA A O 1
ATOM 1315 N N . PRO A 1 170 ? -7.826 -22.830 -45.877 1.00 48.88 170 PRO A N 1
ATOM 1316 C CA . PRO A 1 170 ? -7.926 -23.552 -44.594 1.00 48.88 170 PRO A CA 1
ATOM 1317 C C . PRO A 1 170 ? -6.874 -24.681 -44.327 1.00 48.88 170 PRO A C 1
ATOM 1319 O O . PRO A 1 170 ? -6.146 -25.120 -45.213 1.00 48.88 170 PRO A O 1
ATOM 1322 N N . SER A 1 171 ? -6.990 -25.272 -43.118 1.00 31.25 171 SER A N 1
ATOM 1323 C CA . SER A 1 171 ? -6.771 -26.698 -42.728 1.00 31.25 171 SER A CA 1
ATOM 1324 C C . SER A 1 171 ? -5.311 -27.190 -42.540 1.00 31.25 171 SER A C 1
ATOM 1326 O O . SER A 1 171 ? -4.425 -26.732 -43.240 1.00 31.25 171 SER A O 1
ATOM 1328 N N . LEU A 1 172 ? -4.910 -28.064 -41.596 1.00 36.06 172 LEU A N 1
ATOM 1329 C CA . LEU A 1 172 ? -5.476 -29.266 -40.943 1.00 36.06 172 LEU A CA 1
ATOM 1330 C C . LEU A 1 172 ? -4.786 -29.470 -39.557 1.00 36.06 172 LEU A C 1
ATOM 1332 O O . LEU A 1 172 ? -3.601 -29.197 -39.433 1.00 36.06 172 LEU A O 1
ATOM 1336 N N . SER A 1 173 ? -5.509 -29.783 -38.471 1.00 33.97 173 SER A N 1
ATOM 1337 C CA . SER A 1 173 ? -5.735 -31.122 -37.863 1.00 33.97 173 SER A CA 1
ATOM 1338 C C . SER A 1 173 ? -4.699 -31.613 -36.827 1.00 33.97 173 SER A C 1
ATOM 1340 O O . SER A 1 173 ? -3.506 -31.649 -37.096 1.00 33.97 173 SER A O 1
ATOM 1342 N N . SER A 1 174 ? -5.254 -32.150 -35.724 1.00 34.03 174 SER A N 1
ATOM 1343 C CA . SER A 1 174 ? -4.678 -33.056 -34.703 1.00 34.03 174 SER A CA 1
ATOM 1344 C C . SER A 1 174 ? -3.739 -32.398 -33.681 1.00 34.03 174 SER A C 1
ATOM 1346 O O . SER A 1 174 ? -2.753 -31.785 -34.046 1.00 34.03 174 SER A O 1
ATOM 1348 N N . GLY A 1 175 ? -3.954 -32.428 -32.363 1.00 32.75 175 GLY A N 1
ATOM 1349 C CA . GLY A 1 175 ? -4.623 -33.402 -31.499 1.00 32.75 175 GLY A CA 1
ATOM 1350 C C . GLY A 1 175 ? -3.582 -33.943 -30.504 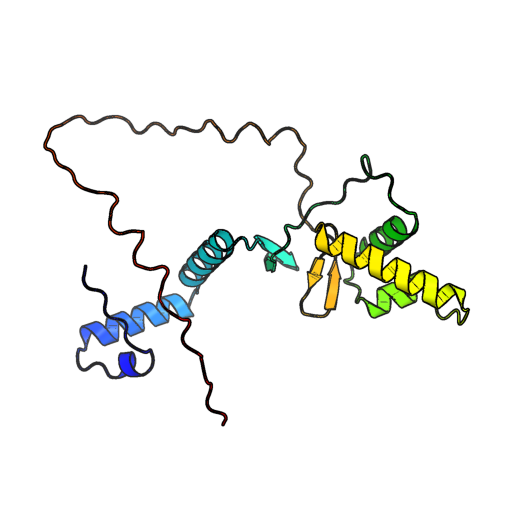1.00 32.75 175 GLY A C 1
ATOM 1351 O O . GLY A 1 175 ? -2.486 -34.259 -30.946 1.00 32.75 175 GLY A O 1
ATOM 1352 N N . LEU A 1 176 ? -3.947 -34.059 -29.212 1.00 40.19 176 LEU A N 1
ATOM 1353 C CA . LEU A 1 176 ? -3.399 -34.955 -28.161 1.00 40.19 176 LEU A CA 1
ATOM 1354 C C . LEU A 1 176 ? -2.926 -34.328 -26.820 1.00 40.19 176 LEU A C 1
ATOM 1356 O O . LEU A 1 176 ? -1.787 -33.923 -26.634 1.00 40.19 176 LEU A O 1
ATOM 1360 N N . THR A 1 177 ? -3.833 -34.498 -25.848 1.00 38.38 177 THR A N 1
ATOM 1361 C CA . THR A 1 177 ? -3.683 -35.067 -24.486 1.00 38.38 177 THR A CA 1
ATOM 1362 C C . THR A 1 177 ? -3.237 -34.232 -23.277 1.00 38.38 177 THR A C 1
ATOM 1364 O O . THR A 1 177 ? -2.070 -33.976 -23.007 1.00 38.38 177 THR A O 1
ATOM 1367 N N . THR A 1 178 ? -4.238 -34.037 -22.424 1.00 41.97 178 THR A N 1
ATOM 1368 C CA . THR A 1 178 ? -4.334 -33.568 -21.035 1.00 41.97 178 THR A CA 1
ATOM 1369 C C . THR A 1 178 ? -3.654 -34.444 -19.963 1.00 41.97 178 THR A C 1
ATOM 1371 O O . THR A 1 178 ? -4.081 -34.428 -18.815 1.00 41.97 178 THR A O 1
ATOM 1374 N N . LYS A 1 179 ? -2.585 -35.198 -20.262 1.00 42.47 179 LYS A N 1
ATOM 1375 C CA . LYS A 1 179 ? -1.999 -36.149 -19.282 1.00 42.47 179 LYS A CA 1
ATOM 1376 C C . LYS A 1 179 ? -0.633 -35.770 -18.690 1.00 42.47 179 LYS A C 1
ATOM 1378 O O . LYS A 1 179 ? -0.047 -36.574 -17.977 1.00 42.47 179 LYS A O 1
ATOM 1383 N N . ALA A 1 180 ? -0.130 -34.560 -18.946 1.00 39.41 180 ALA A N 1
ATOM 1384 C CA . ALA A 1 180 ? 1.190 -34.121 -18.466 1.00 39.41 180 ALA A CA 1
ATOM 1385 C C . ALA A 1 180 ? 1.159 -33.227 -17.205 1.00 39.41 180 ALA A C 1
ATOM 1387 O O . ALA A 1 180 ? 2.206 -32.943 -16.634 1.00 39.41 180 ALA A O 1
ATOM 1388 N N . MET A 1 181 ? -0.020 -32.781 -16.752 1.00 40.47 181 MET A N 1
ATOM 1389 C CA . MET A 1 181 ? -0.137 -31.808 -15.651 1.00 40.47 181 MET A CA 1
ATOM 1390 C C . MET A 1 181 ? -0.161 -32.419 -14.241 1.00 40.47 181 MET A C 1
ATOM 1392 O O . MET A 1 181 ? -0.082 -31.675 -13.270 1.00 40.47 181 MET A O 1
ATOM 1396 N N . GLU A 1 182 ? -0.220 -33.745 -14.097 1.00 45.03 182 GLU A N 1
ATOM 1397 C CA . GLU A 1 182 ? -0.396 -34.388 -12.782 1.00 45.03 182 GLU A CA 1
ATOM 1398 C C . GLU A 1 182 ? 0.907 -34.912 -12.147 1.00 45.03 182 GLU A C 1
ATOM 1400 O O . GLU A 1 182 ? 0.890 -35.394 -11.021 1.00 45.03 182 GLU A O 1
ATOM 1405 N N . GLN A 1 183 ? 2.056 -34.796 -12.828 1.00 47.25 183 GLN A N 1
ATOM 1406 C CA . GLN A 1 183 ? 3.335 -35.350 -12.344 1.00 47.25 183 GLN A CA 1
ATOM 1407 C C . GLN A 1 183 ? 4.330 -34.318 -11.783 1.00 47.25 183 GLN A C 1
ATOM 1409 O O . GLN A 1 183 ? 5.413 -34.704 -11.354 1.00 47.25 183 GLN A O 1
ATOM 1414 N N . LEU A 1 184 ? 3.987 -33.025 -11.735 1.00 42.31 184 LEU A N 1
ATOM 1415 C CA . LEU A 1 184 ? 4.874 -31.977 -11.194 1.00 42.31 184 LEU A CA 1
ATOM 1416 C C . LEU A 1 184 ? 4.606 -31.598 -9.726 1.00 42.31 184 LEU A C 1
ATOM 1418 O O . LEU A 1 184 ? 5.355 -30.802 -9.166 1.00 42.31 184 LEU A O 1
ATOM 1422 N N . SER A 1 185 ? 3.580 -32.158 -9.076 1.00 45.19 185 SER A N 1
ATOM 1423 C CA . SER A 1 185 ? 3.203 -31.788 -7.700 1.00 45.19 185 SER A CA 1
ATOM 1424 C C . SER A 1 185 ? 3.954 -32.545 -6.594 1.00 45.19 185 SER A C 1
ATOM 1426 O O . SER A 1 185 ? 3.710 -32.291 -5.418 1.00 45.19 185 SER A O 1
ATOM 1428 N N . THR A 1 186 ? 4.888 -33.441 -6.933 1.00 43.91 186 THR A N 1
ATOM 1429 C CA . THR A 1 186 ? 5.617 -34.275 -5.955 1.00 43.91 186 THR A CA 1
ATOM 1430 C C . THR A 1 186 ? 7.093 -33.922 -5.759 1.00 43.91 186 THR A C 1
ATOM 1432 O O . THR A 1 186 ? 7.816 -34.711 -5.152 1.00 43.91 186 THR A O 1
ATOM 1435 N N . GLN A 1 187 ? 7.567 -32.744 -6.185 1.00 51.12 187 GLN A N 1
ATOM 1436 C CA . GLN A 1 187 ? 8.930 -32.308 -5.845 1.00 51.12 187 GLN A CA 1
ATOM 1437 C C . GLN A 1 187 ? 8.990 -31.373 -4.629 1.00 51.12 187 GLN A C 1
ATOM 1439 O O . GLN A 1 187 ? 8.399 -30.296 -4.589 1.00 51.12 187 GLN A O 1
ATOM 1444 N N . THR A 1 188 ? 9.736 -31.845 -3.632 1.00 47.84 188 THR A N 1
ATOM 1445 C CA . THR A 1 188 ? 10.068 -31.249 -2.334 1.00 47.84 188 THR A CA 1
ATOM 1446 C C . THR A 1 188 ? 10.747 -29.877 -2.485 1.00 47.84 188 THR A C 1
ATOM 1448 O O . THR A 1 188 ? 11.611 -29.732 -3.353 1.00 47.84 188 THR A O 1
ATOM 1451 N N . PRO A 1 189 ? 10.427 -28.864 -1.654 1.00 49.06 189 PRO A N 1
ATOM 1452 C CA . PRO A 1 189 ? 10.980 -27.521 -1.815 1.00 49.06 189 PRO A CA 1
ATOM 1453 C C . PRO A 1 189 ? 12.470 -27.476 -1.442 1.00 49.06 189 PRO A C 1
ATOM 1455 O O . PRO A 1 189 ? 12.868 -27.880 -0.349 1.00 49.06 189 PRO A O 1
ATOM 1458 N N . LEU A 1 190 ? 13.293 -26.968 -2.364 1.00 45.16 190 LEU A N 1
ATOM 1459 C CA . LEU A 1 190 ? 14.723 -26.738 -2.160 1.00 45.16 190 LEU A CA 1
ATOM 1460 C C . LEU A 1 190 ? 14.927 -25.673 -1.073 1.00 45.16 190 LEU A C 1
ATOM 1462 O O . LEU A 1 190 ? 14.480 -24.535 -1.215 1.00 45.16 190 LEU A O 1
ATOM 1466 N N . GLN A 1 191 ? 15.600 -26.051 0.015 1.00 43.91 191 GLN A N 1
ATOM 1467 C CA . GLN A 1 191 ? 15.974 -25.124 1.077 1.00 43.91 191 GLN A CA 1
ATOM 1468 C C . GLN A 1 191 ? 17.063 -24.166 0.586 1.00 43.91 191 GLN A C 1
ATOM 1470 O O . GLN A 1 191 ? 18.124 -24.587 0.128 1.00 43.91 191 GLN A O 1
ATOM 1475 N N . LEU A 1 192 ? 16.779 -22.869 0.680 1.00 43.22 192 LEU A N 1
ATOM 1476 C CA . LEU A 1 192 ? 17.670 -21.789 0.279 1.00 43.22 192 LEU A CA 1
ATOM 1477 C C . LEU A 1 192 ? 18.535 -21.389 1.485 1.00 43.22 192 LEU A C 1
ATOM 1479 O O . LEU A 1 192 ? 18.109 -20.605 2.330 1.00 43.22 192 LEU A O 1
ATOM 1483 N N . THR A 1 193 ? 19.737 -21.951 1.600 1.00 57.62 193 THR A N 1
ATOM 1484 C CA . THR A 1 193 ? 20.728 -21.517 2.596 1.00 57.62 193 THR A CA 1
ATOM 1485 C C . THR A 1 193 ? 21.553 -20.365 2.027 1.00 57.62 193 THR A C 1
ATOM 1487 O O . THR A 1 193 ? 22.246 -20.539 1.024 1.00 57.62 193 THR A O 1
ATOM 1490 N N . TRP A 1 194 ? 21.487 -19.194 2.660 1.00 40.66 194 TRP A N 1
ATOM 1491 C CA . TRP A 1 194 ? 22.342 -18.047 2.343 1.00 40.66 194 TRP A CA 1
ATOM 1492 C C . TRP A 1 194 ? 23.685 -18.165 3.081 1.00 40.66 194 TRP A C 1
ATOM 1494 O O . TRP A 1 194 ? 23.670 -18.459 4.276 1.00 40.66 194 TRP A O 1
ATOM 1504 N N . PRO A 1 195 ? 24.838 -17.937 2.426 1.00 45.78 195 PRO A N 1
ATOM 1505 C CA . PRO A 1 195 ? 26.105 -17.784 3.128 1.00 45.78 195 PRO A CA 1
ATOM 1506 C C . PRO A 1 195 ? 26.223 -16.362 3.697 1.00 45.78 195 PRO A C 1
ATOM 1508 O O . PRO A 1 195 ? 26.046 -15.385 2.968 1.00 45.78 195 PRO A O 1
ATOM 1511 N N . GLU A 1 196 ? 26.523 -16.259 4.991 1.00 48.06 196 GLU A N 1
ATOM 1512 C CA . GLU A 1 196 ? 26.906 -15.004 5.643 1.00 48.06 196 GLU A CA 1
ATOM 1513 C C . GLU A 1 196 ? 28.282 -14.535 5.144 1.00 48.06 196 GLU A C 1
ATOM 1515 O O . GLU A 1 196 ? 29.232 -15.323 5.073 1.00 48.06 196 GLU A O 1
ATOM 1520 N N . GLN A 1 197 ? 28.383 -13.243 4.830 1.00 52.41 197 GLN A N 1
ATOM 1521 C CA . GLN A 1 197 ? 29.609 -12.451 4.945 1.00 52.41 197 GLN A CA 1
ATOM 1522 C C . GLN A 1 197 ? 29.271 -11.117 5.596 1.00 52.41 197 GLN A C 1
ATOM 1524 O O . GLN A 1 197 ? 28.242 -10.525 5.192 1.00 52.41 197 GLN A O 1
#